Protein AF-0000000084546088 (afdb_homodimer)

Secondary structure (DSSP, 8-state):
-----HHHHHHHHT--EEEEEEEETTEEEEEEEEEEEETTEEEEE--TTSHHHHHHHH--EEEEEEEE--TT--EEEEEEEEEEEE-SHHHHHHHHHHHHHH-HHHHHS---TTTS-EEEEEEEEEEEES----/-----HHHHHHHHT--EEEEEEEETTEEEEEEEEEEEETTEEEEE--TTSHHHHHHHH--EEEEEEEE--TT--EEEEEEEEEEEE-SHHHHHHHHHHHHHH-HHHHHS---TTTS-EEEEEEEEEEEES----

Radius of gyration: 18.35 Å; Cα contacts (8 Å, |Δi|>4): 600; chains: 2; bounding box: 47×52×44 Å

Foldseek 3Di:
DDADDPLRQVLQQVDFKKKKWADDPNRIDIDIFGWDDDGQKIKTWDACPDPRNVRCVVPQKMKMKDWDDDDVAIKIKIFIFGKDKAQDDDVQVVRLVVCCVPDPVCVVPPDDGNRTIMIIGRGPDMDIDRSPPD/DDADDPLRQVLQQVDFKKKKWADDPNRIDIDIFGWDDDGRKIKTWDACPDPRNVR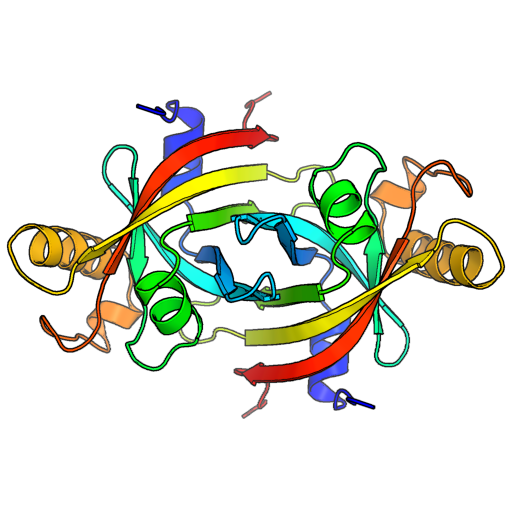CVVPQWMKMKDWDDDDVAIWIKIFIFGKDKAQDDDVQVVRLVVCCVPDPVCVVPPDDGNRTIMIIGDGPDMDIDRSPPD

Solvent-accessible surface area (backbone atoms only — not comparable to full-atom values): 14305 Å² total; per-residue (Å²): 130,58,73,71,51,72,62,54,48,55,54,57,69,73,48,58,60,33,37,43,12,25,13,52,93,37,40,20,40,38,45,79,36,50,47,48,76,56,90,57,25,47,37,30,60,53,48,76,85,36,67,63,46,55,26,43,73,79,30,38,35,29,8,34,30,39,69,48,90,38,99,96,54,52,27,38,41,34,36,31,25,44,48,44,83,35,41,52,62,72,65,32,52,53,51,49,51,55,43,44,74,72,32,67,66,39,68,75,57,68,82,53,73,71,67,42,36,34,38,41,30,44,46,75,45,75,50,71,45,64,66,72,80,126,131,58,73,71,52,71,63,54,47,53,54,57,69,73,46,58,60,34,34,45,12,26,13,54,94,38,41,21,41,39,46,79,36,51,46,48,75,58,89,58,27,46,38,30,60,52,49,76,88,35,67,63,47,57,25,42,75,80,30,37,36,29,8,35,30,39,68,48,88,37,98,96,53,51,27,38,42,35,36,34,26,44,48,44,81,37,41,52,60,72,64,32,53,52,52,48,52,55,44,44,73,72,32,67,66,39,67,75,56,68,82,51,74,71,68,43,35,36,37,40,30,43,43,74,44,74,52,71,46,66,68,74,78,127

Structure (mmCIF, N/CA/C/O backbone):
data_AF-0000000084546088-model_v1
#
loop_
_entity.id
_entity.type
_entity.pdbx_description
1 polymer "Pyridoxamine 5'-phosphate oxidase-like FMN-binding protein"
#
loop_
_atom_site.group_PDB
_atom_site.id
_atom_site.type_symbol
_atom_site.label_atom_id
_atom_site.label_alt_id
_atom_site.label_comp_id
_atom_site.label_asym_id
_atom_site.label_entity_id
_atom_site.label_seq_id
_atom_site.pdbx_PDB_ins_code
_atom_site.Cartn_x
_atom_site.Cartn_y
_atom_site.Cartn_z
_atom_site.occupancy
_atom_site.B_iso_or_equiv
_atom_site.auth_seq_id
_atom_site.auth_comp_id
_atom_site.auth_asym_id
_atom_site.auth_atom_id
_atom_site.pdbx_PDB_model_num
ATOM 1 N N . MET A 1 1 ? -18.016 -17.828 9.352 1 84.75 1 MET A N 1
ATOM 2 C CA . MET A 1 1 ? -17.453 -17.297 8.109 1 84.75 1 MET A CA 1
ATOM 3 C C . MET A 1 1 ? -17.969 -15.891 7.844 1 84.75 1 MET A C 1
ATOM 5 O O . MET A 1 1 ? -19.156 -15.609 7.996 1 84.75 1 MET A O 1
ATOM 9 N N . ILE A 1 2 ? -16.969 -14.93 7.496 1 91.12 2 ILE A N 1
ATOM 10 C CA . ILE A 1 2 ? -17.375 -13.555 7.219 1 91.12 2 ILE A CA 1
ATOM 11 C C . ILE A 1 2 ? -18.141 -13.492 5.902 1 91.12 2 ILE A C 1
ATOM 13 O O . ILE A 1 2 ? -17.719 -14.102 4.906 1 91.12 2 ILE A O 1
ATOM 17 N N . LYS A 1 3 ? -19.297 -12.859 6.055 1 94.62 3 LYS A N 1
ATOM 18 C CA . LYS A 1 3 ? -20.109 -12.688 4.848 1 94.62 3 LYS A CA 1
ATOM 19 C C . LYS A 1 3 ? -20.172 -11.227 4.434 1 94.62 3 LYS A C 1
ATOM 21 O O . LYS A 1 3 ? -20.266 -10.336 5.281 1 94.62 3 LYS A O 1
ATOM 26 N N . PHE A 1 4 ? -20.125 -11.039 3.096 1 97.19 4 PHE A N 1
ATOM 27 C CA . PHE A 1 4 ? -20.359 -9.711 2.547 1 97.19 4 PHE A CA 1
ATOM 28 C C . PHE A 1 4 ? -21.844 -9.5 2.281 1 97.19 4 PHE A C 1
ATOM 30 O O . PHE A 1 4 ? -22.531 -10.398 1.795 1 97.19 4 PHE A O 1
ATOM 37 N N . ASN A 1 5 ? -22.344 -8.25 2.684 1 95.25 5 ASN A N 1
ATOM 38 C CA . ASN A 1 5 ? -23.719 -7.957 2.338 1 95.25 5 ASN A CA 1
ATOM 39 C C . ASN A 1 5 ? -23.859 -7.562 0.869 1 95.25 5 ASN A C 1
ATOM 41 O O . ASN A 1 5 ? -22.859 -7.484 0.147 1 95.25 5 ASN A O 1
ATOM 45 N N . GLN A 1 6 ? -25.078 -7.406 0.448 1 95.69 6 GLN A N 1
ATOM 46 C CA . GLN A 1 6 ? -25.359 -7.176 -0.966 1 95.69 6 GLN A CA 1
ATOM 47 C C . GLN A 1 6 ? -24.656 -5.918 -1.468 1 95.69 6 GLN A C 1
ATOM 49 O O . GLN A 1 6 ? -24.109 -5.902 -2.576 1 95.69 6 GLN A O 1
ATOM 54 N N . ARG A 1 7 ? -24.656 -4.848 -0.724 1 96.88 7 ARG A N 1
ATOM 55 C CA . ARG A 1 7 ? -24.016 -3.598 -1.118 1 96.88 7 ARG A CA 1
ATOM 56 C C . ARG A 1 7 ? -22.516 -3.77 -1.242 1 96.88 7 ARG A C 1
ATOM 58 O O . ARG A 1 7 ? -21.891 -3.248 -2.176 1 96.88 7 ARG A O 1
ATOM 65 N N . GLU A 1 8 ? -21.906 -4.457 -0.268 1 97.8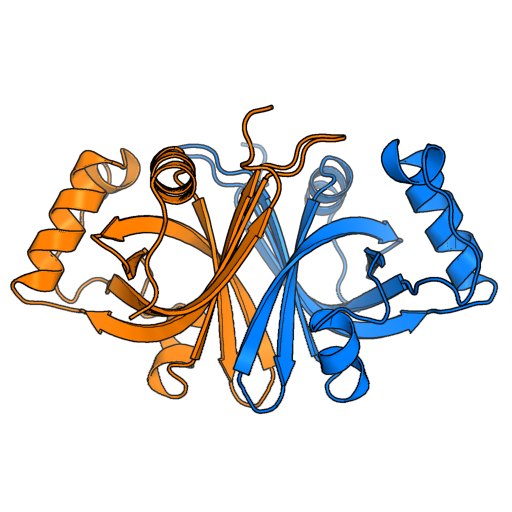1 8 GLU A N 1
ATOM 66 C CA . GLU A 1 8 ? -20.484 -4.754 -0.325 1 97.81 8 GLU A CA 1
ATOM 67 C C . GLU A 1 8 ? -20.141 -5.574 -1.565 1 97.81 8 GLU A C 1
ATOM 69 O O . GLU A 1 8 ? -19.156 -5.281 -2.258 1 97.81 8 GLU A O 1
ATOM 74 N N . LYS A 1 9 ? -20.953 -6.609 -1.847 1 97.75 9 LYS A N 1
ATOM 75 C CA . LYS A 1 9 ? -20.703 -7.465 -3.002 1 97.75 9 LYS A CA 1
ATOM 76 C C . LYS A 1 9 ? -20.781 -6.672 -4.305 1 97.75 9 LYS A C 1
ATOM 78 O O . LYS A 1 9 ? -19.938 -6.848 -5.191 1 97.75 9 LYS A O 1
ATOM 83 N N . GLU A 1 10 ? -21.781 -5.789 -4.418 1 97.62 10 GLU A N 1
ATOM 84 C CA . GLU A 1 10 ? -21.922 -4.957 -5.609 1 97.62 10 GLU A CA 1
ATOM 85 C C . GLU A 1 10 ? -20.719 -4.027 -5.781 1 97.62 10 GLU A C 1
ATOM 87 O O . GLU A 1 10 ? -20.203 -3.867 -6.891 1 97.62 10 GLU A O 1
ATOM 92 N N . PHE A 1 11 ? -20.312 -3.49 -4.664 1 98.06 11 PHE A N 1
ATOM 93 C CA . PHE A 1 11 ? -19.141 -2.604 -4.672 1 98.06 11 PHE A CA 1
ATOM 94 C C . PHE A 1 11 ? -17.891 -3.357 -5.09 1 98.06 11 PHE A C 1
ATOM 96 O O . PHE A 1 11 ? -17.188 -2.941 -6.016 1 98.06 11 PHE A O 1
ATOM 103 N N . LEU A 1 12 ? -17.625 -4.484 -4.492 1 98.5 12 LEU A N 1
ATOM 104 C CA . LEU A 1 12 ? -16.453 -5.297 -4.789 1 98.5 12 LEU A CA 1
ATOM 105 C C . LEU A 1 12 ? -16.453 -5.734 -6.25 1 98.5 12 LEU A C 1
ATOM 107 O O . LEU A 1 12 ? -15.414 -5.684 -6.918 1 98.5 12 LEU A O 1
ATOM 111 N N . ASN A 1 13 ? -17.625 -6.145 -6.742 1 97.88 13 ASN A N 1
ATOM 112 C CA . ASN A 1 13 ? -17.719 -6.656 -8.102 1 97.88 13 ASN A CA 1
ATOM 113 C C . ASN A 1 13 ? -17.547 -5.547 -9.133 1 97.88 13 ASN A C 1
ATOM 115 O O . ASN A 1 13 ? -17.266 -5.812 -10.305 1 97.88 13 ASN A O 1
ATOM 119 N N . SER A 1 14 ? -17.672 -4.25 -8.727 1 97.25 14 SER A N 1
ATOM 120 C CA . SER A 1 14 ? -17.609 -3.123 -9.656 1 97.25 14 SER A CA 1
ATOM 121 C C . SER A 1 14 ? -16.156 -2.682 -9.875 1 97.25 14 SER A C 1
ATOM 123 O O . SER A 1 14 ? -15.891 -1.844 -10.734 1 97.25 14 SER A O 1
ATOM 125 N N . LEU A 1 15 ? -15.227 -3.232 -9.148 1 96.62 15 LEU A N 1
ATOM 126 C CA . LEU A 1 15 ? -13.836 -2.801 -9.211 1 96.62 15 LEU A CA 1
ATOM 127 C C . LEU A 1 15 ? -12.93 -3.939 -9.68 1 96.62 15 LEU A C 1
ATOM 129 O O . LEU A 1 15 ? -13.281 -5.113 -9.523 1 96.62 15 LEU A O 1
ATOM 133 N N . GLU A 1 16 ? -11.797 -3.537 -10.203 1 96.94 16 GLU A N 1
ATOM 134 C CA . GLU A 1 16 ? -10.867 -4.52 -10.75 1 96.94 16 GLU A CA 1
ATOM 135 C C . GLU A 1 16 ? -9.609 -4.633 -9.898 1 96.94 16 GLU A C 1
ATOM 137 O O . GLU A 1 16 ? -8.859 -5.605 -10.008 1 96.94 16 GLU A O 1
ATOM 142 N N . GLU A 1 17 ? -9.352 -3.615 -9.117 1 97 17 GLU A N 1
ATOM 143 C CA . GLU A 1 17 ? -8.055 -3.512 -8.453 1 97 17 GLU A CA 1
ATOM 144 C C . GLU A 1 17 ? -8.211 -3.514 -6.938 1 97 17 GLU A C 1
ATOM 146 O O . GLU A 1 17 ? -9.141 -2.91 -6.402 1 97 17 GLU A O 1
ATOM 151 N N . ALA A 1 18 ? -7.43 -4.199 -6.258 1 98.56 18 ALA A N 1
ATOM 152 C CA . ALA A 1 18 ? -7.246 -4.203 -4.809 1 98.56 18 ALA A CA 1
ATOM 153 C C . ALA A 1 18 ? -5.793 -3.918 -4.441 1 98.56 18 ALA A C 1
ATOM 155 O O . ALA A 1 18 ? -4.926 -3.852 -5.316 1 98.56 18 ALA A O 1
ATOM 156 N N . ARG A 1 19 ? -5.461 -3.656 -3.273 1 98.88 19 ARG A N 1
ATOM 157 C CA . ARG A 1 19 ? -4.109 -3.654 -2.729 1 98.88 19 ARG A CA 1
ATOM 158 C C . ARG A 1 19 ? -3.971 -4.676 -1.604 1 98.88 19 ARG A C 1
ATOM 160 O O . ARG A 1 19 ? -4.758 -4.676 -0.657 1 98.88 19 ARG A O 1
ATOM 167 N N . ILE A 1 20 ? -3.033 -5.543 -1.71 1 99 20 ILE A N 1
ATOM 168 C CA . ILE A 1 20 ? -2.816 -6.605 -0.732 1 99 20 ILE A CA 1
ATOM 169 C C . ILE A 1 20 ? -1.562 -6.305 0.085 1 99 20 ILE A C 1
ATOM 171 O O . ILE A 1 20 ? -0.525 -5.938 -0.47 1 99 20 ILE A O 1
ATOM 175 N N . ALA A 1 21 ? -1.679 -6.398 1.338 1 99 21 ALA A N 1
ATOM 176 C CA . ALA A 1 21 ? -0.555 -6.305 2.266 1 99 21 ALA A CA 1
ATOM 177 C C . ALA A 1 21 ? -0.189 -7.676 2.824 1 99 21 ALA A C 1
ATOM 179 O O . ALA A 1 21 ? -1.066 -8.445 3.227 1 99 21 ALA A O 1
ATOM 180 N N . THR A 1 22 ? 1.055 -8.023 2.832 1 98.94 22 THR A N 1
ATOM 181 C CA . THR A 1 22 ? 1.646 -9.211 3.439 1 98.94 22 THR A CA 1
ATOM 182 C C . THR A 1 22 ? 2.812 -8.836 4.344 1 98.94 22 THR A C 1
ATOM 184 O O . THR A 1 22 ? 3.189 -7.664 4.422 1 98.94 22 THR A O 1
ATOM 187 N N . SER A 1 23 ? 3.297 -9.758 5.133 1 98.88 23 SER A N 1
ATOM 188 C CA . SER A 1 23 ? 4.371 -9.445 6.07 1 98.88 23 SER A CA 1
ATOM 189 C C . SER A 1 23 ? 5.32 -10.625 6.242 1 98.88 23 SER A C 1
ATOM 191 O O . SER A 1 23 ? 4.895 -11.781 6.207 1 98.88 23 SER A O 1
ATOM 193 N N . HIS A 1 24 ? 6.539 -10.375 6.352 1 98.56 24 HIS A N 1
ATOM 194 C CA . HIS A 1 24 ? 7.594 -11.305 6.746 1 98.56 24 HIS A CA 1
ATOM 195 C C . HIS A 1 24 ? 8.531 -10.672 7.77 1 98.56 24 HIS A C 1
ATOM 197 O O . HIS A 1 24 ? 9.125 -9.625 7.516 1 98.56 24 HIS A O 1
ATOM 203 N N . ASN A 1 25 ? 8.672 -11.258 8.992 1 98.12 25 ASN A N 1
ATOM 204 C CA . ASN A 1 25 ? 9.477 -10.711 10.078 1 98.12 25 ASN A CA 1
ATOM 205 C C . ASN A 1 25 ? 9.031 -9.297 10.453 1 98.12 25 ASN A C 1
ATOM 207 O O . ASN A 1 25 ? 9.867 -8.406 10.641 1 98.12 25 ASN A O 1
ATOM 211 N N . ASP A 1 26 ? 7.789 -9.078 10.406 1 98.44 26 ASP A N 1
ATOM 212 C CA . ASP A 1 26 ? 7.129 -7.832 10.797 1 98.44 26 ASP A CA 1
ATOM 213 C C . ASP A 1 26 ? 7.543 -6.684 9.875 1 98.44 26 ASP A C 1
ATOM 215 O O . ASP A 1 26 ? 7.516 -5.52 10.281 1 98.44 26 ASP A O 1
ATOM 219 N N . ILE A 1 27 ? 8.031 -7.023 8.656 1 98.75 27 ILE A N 1
ATOM 220 C CA . ILE A 1 27 ? 8.227 -6.055 7.59 1 98.75 27 ILE A CA 1
ATOM 221 C C . ILE A 1 27 ? 7.086 -6.156 6.582 1 98.75 27 ILE A C 1
ATOM 223 O O . ILE A 1 27 ? 6.992 -7.141 5.844 1 98.75 27 ILE A O 1
ATOM 227 N N . PRO A 1 28 ? 6.215 -5.172 6.535 1 98.88 28 PRO A N 1
ATOM 228 C CA . PRO A 1 28 ? 5.055 -5.238 5.645 1 98.88 28 PRO A CA 1
ATOM 229 C C . PRO A 1 28 ? 5.402 -4.906 4.195 1 98.88 28 PRO A C 1
ATOM 231 O O . PRO A 1 28 ? 6.367 -4.184 3.938 1 98.88 28 PRO A O 1
ATOM 234 N N . HIS A 1 29 ? 4.734 -5.473 3.297 1 98.94 29 HIS A N 1
ATOM 235 C CA . HIS A 1 29 ? 4.777 -5.23 1.859 1 98.94 29 HIS A CA 1
ATOM 236 C C . HIS A 1 29 ? 3.371 -5.051 1.291 1 98.94 29 HIS A C 1
ATOM 238 O O . HIS A 1 29 ? 2.453 -5.793 1.649 1 98.94 29 HIS A O 1
ATOM 244 N N . VAL A 1 30 ? 3.158 -4.031 0.476 1 98.94 30 VAL A N 1
ATOM 245 C CA . VAL A 1 30 ? 1.855 -3.809 -0.144 1 98.94 30 VAL A CA 1
ATOM 246 C C . VAL A 1 30 ? 2.025 -3.619 -1.65 1 98.94 30 VAL A C 1
ATOM 248 O O . VAL A 1 30 ? 2.982 -2.982 -2.098 1 98.94 30 VAL A O 1
ATOM 251 N N . LYS A 1 31 ? 1.158 -4.07 -2.426 1 98.56 31 LYS A N 1
ATOM 252 C CA . LYS A 1 31 ? 1.189 -3.869 -3.873 1 98.56 31 LYS A CA 1
ATOM 253 C C . LYS A 1 31 ? -0.212 -3.947 -4.469 1 98.56 31 LYS A C 1
ATOM 255 O O . LYS A 1 31 ? -1.092 -4.613 -3.918 1 98.56 31 LYS A O 1
ATOM 260 N N . PRO A 1 32 ? -0.465 -3.264 -5.605 1 98.31 32 PRO A N 1
ATOM 261 C CA . PRO A 1 32 ? -1.73 -3.414 -6.324 1 98.31 32 PRO A CA 1
ATOM 262 C C . PRO A 1 32 ? -1.847 -4.762 -7.035 1 98.31 32 PRO A C 1
ATOM 264 O O . PRO A 1 32 ? -0.848 -5.293 -7.531 1 98.31 32 PRO A O 1
ATOM 267 N N . VAL A 1 33 ? -3.09 -5.262 -7.066 1 98 33 VAL A N 1
ATOM 268 C CA . VAL A 1 33 ? -3.348 -6.562 -7.672 1 98 33 VAL A CA 1
ATOM 269 C C . VAL A 1 33 ? -4.738 -6.57 -8.305 1 98 33 VAL A C 1
ATOM 271 O O . VAL A 1 33 ? -5.629 -5.836 -7.867 1 98 33 VAL A O 1
ATOM 274 N N . SER A 1 34 ? -4.883 -7.441 -9.328 1 97.69 34 SER A N 1
ATOM 275 C CA . SER A 1 34 ? -6.219 -7.777 -9.805 1 97.69 34 SER A CA 1
ATOM 276 C C . SER A 1 34 ? -6.906 -8.773 -8.875 1 97.69 34 SER A C 1
ATOM 278 O O . SER A 1 34 ? -6.262 -9.672 -8.336 1 97.69 34 SER A O 1
ATOM 280 N N . PHE A 1 35 ? -8.234 -8.555 -8.742 1 98.75 35 PHE A N 1
ATOM 281 C CA . PHE A 1 35 ? -8.938 -9.477 -7.863 1 98.75 35 PHE A CA 1
ATOM 282 C C . PHE A 1 35 ? -10.336 -9.781 -8.406 1 98.75 35 PHE A C 1
ATOM 284 O O . PHE A 1 35 ? -10.859 -9.039 -9.234 1 98.75 35 PHE A O 1
ATOM 291 N N . VAL A 1 36 ? -10.922 -10.906 -7.953 1 98.88 36 VAL A N 1
ATOM 292 C CA . VAL A 1 36 ? -12.344 -11.219 -8.102 1 98.88 36 VAL A CA 1
ATOM 293 C C . VAL A 1 36 ? -12.914 -11.68 -6.766 1 98.88 36 VAL A C 1
ATOM 295 O O . VAL A 1 36 ? -12.172 -12.133 -5.891 1 98.88 36 VAL A O 1
ATOM 298 N N . LEU A 1 37 ? -14.156 -11.414 -6.57 1 98.75 37 LEU A N 1
ATOM 299 C CA . LEU A 1 37 ? -14.906 -11.984 -5.453 1 98.75 37 LEU A CA 1
ATOM 300 C C . LEU A 1 37 ? -15.5 -13.336 -5.836 1 98.75 37 LEU A C 1
ATOM 302 O O . LEU A 1 37 ? -16.234 -13.438 -6.816 1 98.75 37 LEU A O 1
ATOM 306 N N . SER A 1 38 ? -15.078 -14.406 -5.18 1 98.19 38 SER A N 1
ATOM 307 C CA . SER A 1 38 ? -15.688 -15.727 -5.312 1 98.19 38 SER A CA 1
ATOM 308 C C . SER A 1 38 ? -16.359 -16.156 -4.012 1 98.19 38 SER A C 1
ATOM 310 O O . SER A 1 38 ? -15.688 -16.562 -3.061 1 98.19 38 SER A O 1
ATOM 312 N N . GLU A 1 39 ? -17.734 -16.016 -4.02 1 94.12 39 GLU A N 1
ATOM 313 C CA . GLU A 1 39 ? -18.484 -16.25 -2.787 1 94.12 39 GLU A CA 1
ATOM 314 C C . GLU A 1 39 ? -18.078 -15.266 -1.695 1 94.12 39 GLU A C 1
ATOM 316 O O . GLU A 1 39 ? -18.25 -14.055 -1.845 1 94.12 39 GLU A O 1
ATOM 321 N N . ASN A 1 40 ? -17.438 -15.703 -0.664 1 96.06 40 ASN A N 1
ATOM 322 C CA . ASN A 1 40 ? -17.031 -14.797 0.413 1 96.06 40 ASN A CA 1
ATOM 323 C C . ASN A 1 40 ? -15.516 -14.742 0.561 1 96.06 40 ASN A C 1
ATOM 325 O O . ASN A 1 40 ? -15 -14.477 1.651 1 96.06 40 ASN A O 1
ATOM 329 N N . GLU A 1 41 ? -14.883 -15.07 -0.593 1 98.56 41 GLU A N 1
ATOM 330 C CA . GLU A 1 41 ? -13.422 -15.047 -0.618 1 98.56 41 GLU A CA 1
ATOM 331 C C . GLU A 1 41 ? -12.898 -14.062 -1.657 1 98.56 41 GLU A C 1
ATOM 333 O O . GLU A 1 41 ? -13.539 -13.852 -2.691 1 98.56 41 GLU A O 1
ATOM 338 N N . ILE A 1 42 ? -11.797 -13.492 -1.339 1 98.88 42 ILE A N 1
ATOM 339 C CA . ILE A 1 42 ? -11.102 -12.633 -2.289 1 98.88 42 ILE A CA 1
ATOM 340 C C . ILE A 1 42 ? -10.031 -13.43 -3.027 1 98.88 42 ILE A C 1
ATOM 342 O O . ILE A 1 42 ? -9.133 -14 -2.402 1 98.88 42 ILE A O 1
ATOM 346 N N . ILE A 1 43 ? -10.148 -13.508 -4.363 1 98.94 43 ILE A N 1
ATOM 347 C CA . ILE A 1 43 ? -9.188 -14.234 -5.188 1 98.94 43 ILE A CA 1
ATOM 348 C C . ILE A 1 43 ? -8.273 -13.242 -5.906 1 98.94 43 ILE A C 1
ATOM 350 O O . ILE A 1 43 ? -8.75 -12.336 -6.594 1 98.94 43 ILE A O 1
ATOM 354 N N . ILE A 1 44 ? -6.969 -13.453 -5.762 1 98.94 44 ILE A N 1
ATOM 355 C CA . ILE A 1 44 ? -5.977 -12.539 -6.32 1 98.94 44 ILE A CA 1
ATOM 356 C C . ILE A 1 44 ? -4.992 -13.312 -7.191 1 98.94 44 ILE A C 1
ATOM 358 O O . ILE A 1 44 ? -4.57 -14.422 -6.836 1 98.94 44 ILE A O 1
ATOM 362 N N . ALA A 1 45 ? -4.621 -12.734 -8.297 1 98.31 45 ALA A N 1
ATOM 363 C CA . ALA A 1 45 ? -3.561 -13.297 -9.133 1 98.31 45 ALA A CA 1
ATOM 364 C C . ALA A 1 45 ? -2.201 -12.711 -8.758 1 98.31 45 ALA A C 1
ATOM 366 O O . ALA A 1 45 ? -2.086 -11.516 -8.484 1 98.31 45 ALA A O 1
ATOM 367 N N . THR A 1 46 ? -1.158 -13.523 -8.742 1 98.31 46 THR A N 1
ATOM 368 C CA . THR A 1 46 ? 0.207 -13.086 -8.484 1 98.31 46 THR A CA 1
ATOM 369 C C . THR A 1 46 ? 1.212 -13.969 -9.211 1 98.31 46 THR A C 1
ATOM 371 O O . THR A 1 46 ? 0.829 -14.93 -9.883 1 98.31 46 THR A O 1
ATOM 374 N N . ASP A 1 47 ? 2.502 -13.578 -9.172 1 98.12 47 ASP A N 1
ATOM 375 C CA . ASP A 1 47 ? 3.586 -14.375 -9.742 1 98.12 47 ASP A CA 1
ATOM 376 C C . ASP A 1 47 ? 4.438 -15.008 -8.641 1 98.12 47 ASP A C 1
ATOM 378 O O . ASP A 1 47 ? 4.465 -14.516 -7.512 1 98.12 47 ASP A O 1
ATOM 382 N N . TYR A 1 48 ? 5.156 -16.047 -9.039 1 98.31 48 TYR A N 1
ATOM 383 C CA . TYR A 1 48 ? 5.969 -16.781 -8.078 1 98.31 48 TYR A CA 1
ATOM 384 C C . TYR A 1 48 ? 7.152 -15.945 -7.609 1 98.31 48 TYR A C 1
ATOM 386 O O . TYR A 1 48 ? 7.73 -16.219 -6.555 1 98.31 48 TYR A O 1
ATOM 394 N N . ASP A 1 49 ? 7.566 -14.977 -8.336 1 97.94 49 ASP A N 1
ATOM 395 C CA . ASP A 1 49 ? 8.789 -14.242 -8.023 1 97.94 49 ASP A CA 1
ATOM 396 C C . ASP A 1 49 ? 8.469 -12.953 -7.277 1 97.94 49 ASP A C 1
ATOM 398 O O . ASP A 1 49 ? 9.344 -12.094 -7.113 1 97.94 49 ASP A O 1
ATOM 402 N N . THR A 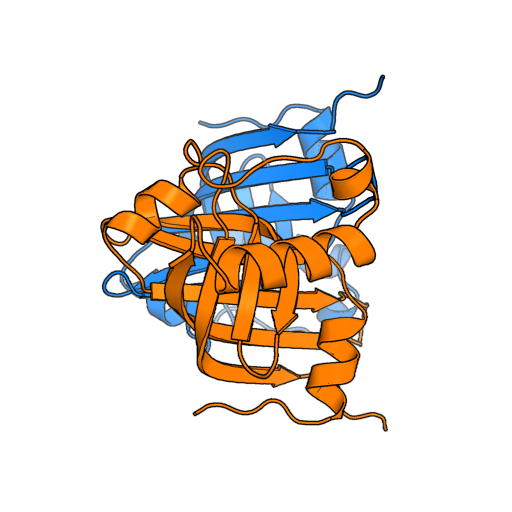1 50 ? 7.262 -12.797 -6.871 1 98.31 50 THR A N 1
ATOM 403 C CA . THR A 1 50 ? 6.891 -11.586 -6.145 1 98.31 50 THR A CA 1
ATOM 404 C C . THR A 1 50 ? 7.191 -11.734 -4.656 1 98.31 50 THR A C 1
ATOM 406 O O . THR A 1 50 ? 7.137 -12.844 -4.113 1 98.31 50 THR A O 1
ATOM 409 N N . ARG A 1 51 ? 7.5 -10.688 -3.996 1 98.25 51 ARG A N 1
ATOM 410 C CA . ARG A 1 51 ? 7.641 -10.641 -2.545 1 98.25 51 ARG A CA 1
ATOM 411 C C . ARG A 1 51 ? 6.359 -11.102 -1.858 1 98.25 51 ARG A C 1
ATOM 413 O O . ARG A 1 51 ? 6.41 -11.797 -0.839 1 98.25 51 ARG A O 1
ATOM 420 N N . THR A 1 52 ? 5.168 -10.719 -2.412 1 98.88 52 THR A N 1
ATOM 421 C CA . THR A 1 52 ? 3.865 -11.133 -1.902 1 98.88 52 THR A CA 1
ATOM 422 C C . THR A 1 52 ? 3.781 -12.656 -1.803 1 98.88 52 THR A C 1
ATOM 424 O O . THR A 1 52 ? 3.461 -13.195 -0.742 1 98.88 52 THR A O 1
ATOM 427 N N . TYR A 1 53 ? 4.129 -13.305 -2.871 1 98.88 53 TYR A N 1
ATOM 428 C CA . TYR A 1 53 ? 4.078 -14.766 -2.893 1 98.88 53 TYR A CA 1
ATOM 429 C C . TYR A 1 53 ? 5.051 -15.359 -1.881 1 98.88 53 TYR A C 1
ATOM 431 O O . TYR A 1 53 ? 4.688 -16.25 -1.106 1 98.88 53 TYR A O 1
ATOM 439 N N . MET A 1 54 ? 6.25 -14.859 -1.866 1 98.69 54 MET A N 1
ATOM 440 C CA . MET A 1 54 ? 7.281 -15.375 -0.971 1 98.69 54 MET A CA 1
ATOM 441 C C . MET A 1 54 ? 6.879 -15.188 0.488 1 98.69 54 MET A C 1
ATOM 443 O O . MET A 1 54 ? 7.086 -16.078 1.311 1 98.69 54 MET A O 1
ATOM 447 N N . ASN A 1 55 ? 6.324 -14 0.825 1 98.88 55 ASN A N 1
ATOM 448 C CA . ASN A 1 55 ? 5.852 -13.758 2.184 1 98.88 55 ASN A CA 1
ATOM 449 C C . ASN A 1 55 ? 4.781 -14.766 2.588 1 98.88 55 ASN A C 1
ATOM 451 O O . ASN A 1 55 ? 4.812 -15.305 3.699 1 98.88 55 ASN A O 1
ATOM 455 N N . LEU A 1 56 ? 3.848 -15.086 1.655 1 98.88 56 LEU A N 1
ATOM 456 C CA . LEU A 1 56 ? 2.67 -15.891 1.971 1 98.88 56 LEU A CA 1
ATOM 457 C C . LEU A 1 56 ? 3.029 -17.359 2.096 1 98.88 56 LEU A C 1
ATOM 459 O O . LEU A 1 56 ? 2.275 -18.141 2.68 1 98.88 56 LEU A O 1
ATOM 463 N N . LYS A 1 57 ? 4.234 -17.734 1.615 1 98.19 57 LYS A N 1
ATOM 464 C CA . LYS A 1 57 ? 4.707 -19.109 1.768 1 98.19 57 LYS A CA 1
ATOM 465 C C . LYS A 1 57 ? 4.996 -19.422 3.23 1 98.19 57 LYS A C 1
ATOM 467 O O . LYS A 1 57 ? 4.867 -20.578 3.654 1 98.19 57 LYS A O 1
ATOM 472 N N . THR A 1 58 ? 5.273 -18.422 3.988 1 97.94 58 THR A N 1
ATOM 473 C CA . THR A 1 58 ? 5.684 -18.688 5.367 1 97.94 58 THR A CA 1
ATOM 474 C C . THR A 1 58 ? 4.715 -18.031 6.348 1 97.94 58 THR A C 1
ATOM 476 O O . THR A 1 58 ? 4.629 -18.438 7.508 1 97.94 58 THR A O 1
ATOM 479 N N . ASN A 1 59 ? 4.047 -17 5.98 1 98.81 59 ASN A N 1
ATOM 480 C CA . ASN A 1 59 ? 3.066 -16.281 6.777 1 98.81 59 ASN A CA 1
ATOM 481 C C . ASN A 1 59 ? 1.757 -16.078 6.02 1 98.81 59 ASN A C 1
ATOM 483 O O . ASN A 1 59 ? 1.642 -15.172 5.195 1 98.81 59 ASN A O 1
ATOM 487 N N . PRO A 1 60 ? 0.739 -16.891 6.258 1 98.88 60 PRO A N 1
ATOM 488 C CA . PRO A 1 60 ? -0.484 -16.875 5.453 1 98.88 60 PRO A CA 1
ATOM 489 C C . PRO A 1 60 ? -1.375 -15.672 5.766 1 98.88 60 PRO A C 1
ATOM 491 O O . PRO A 1 60 ? -2.412 -15.484 5.125 1 98.88 60 PRO A O 1
ATOM 494 N N . ASN A 1 61 ? -1.028 -14.805 6.758 1 98.94 61 ASN A N 1
ATOM 495 C CA . ASN A 1 61 ? -1.815 -13.625 7.078 1 98.94 61 ASN A CA 1
ATOM 496 C C . ASN A 1 61 ? -1.706 -12.562 5.984 1 98.94 61 ASN A C 1
ATOM 498 O O . ASN A 1 61 ? -0.609 -12.273 5.504 1 98.94 61 ASN A O 1
ATOM 502 N N . ALA A 1 62 ? -2.834 -12.039 5.582 1 98.94 62 ALA A N 1
ATOM 503 C CA . ALA A 1 62 ? -2.871 -10.953 4.598 1 98.94 62 ALA A CA 1
ATOM 504 C C . ALA A 1 62 ? -3.957 -9.938 4.945 1 98.94 62 ALA A C 1
ATOM 506 O O . ALA A 1 62 ? -4.883 -10.242 5.699 1 98.94 62 ALA A O 1
ATOM 507 N N . SER A 1 63 ? -3.85 -8.789 4.535 1 98.94 63 SER A N 1
ATOM 508 C CA . SER A 1 63 ? -4.859 -7.734 4.523 1 98.94 63 SER A CA 1
ATOM 509 C C . SER A 1 63 ? -5.078 -7.188 3.115 1 98.94 63 SER A C 1
ATOM 511 O O . SER A 1 63 ? -4.125 -7.059 2.342 1 98.94 63 SER A O 1
ATOM 513 N N . VAL A 1 64 ? -6.293 -6.902 2.752 1 98.94 64 VAL A N 1
ATOM 514 C CA . VAL A 1 64 ? -6.652 -6.414 1.424 1 98.94 64 VAL A CA 1
ATOM 515 C C . VAL A 1 64 ? -7.598 -5.219 1.551 1 98.94 64 VAL A C 1
ATOM 517 O O . VAL A 1 64 ? -8.523 -5.238 2.365 1 98.94 64 VAL A O 1
ATOM 520 N N . VAL A 1 65 ? -7.375 -4.164 0.766 1 98.94 65 VAL A N 1
ATOM 521 C CA . VAL A 1 65 ? -8.32 -3.051 0.699 1 98.94 65 VAL A CA 1
ATOM 522 C C . VAL A 1 65 ? -8.758 -2.83 -0.748 1 98.94 65 VAL A C 1
ATOM 524 O O . VAL A 1 65 ? -7.934 -2.898 -1.667 1 98.94 65 VAL A O 1
ATOM 527 N N . ILE A 1 66 ? -9.984 -2.75 -0.977 1 98.75 66 ILE A N 1
ATOM 528 C CA . ILE A 1 66 ? -10.641 -2.359 -2.219 1 98.75 66 ILE A CA 1
ATOM 529 C C . ILE A 1 66 ? -11.414 -1.06 -2.008 1 98.75 66 ILE A C 1
ATOM 531 O O . ILE A 1 66 ? -12.32 -0.998 -1.172 1 98.75 66 ILE A O 1
ATOM 535 N N . ASP A 1 67 ? -10.984 0.009 -2.771 1 98.06 67 ASP A N 1
ATOM 536 C CA . ASP A 1 67 ? -11.547 1.309 -2.418 1 98.06 67 ASP A CA 1
ATOM 537 C C . ASP A 1 67 ? -11.578 2.24 -3.629 1 98.06 67 ASP A C 1
ATOM 539 O O . ASP A 1 67 ? -10.969 1.945 -4.66 1 98.06 67 ASP A O 1
ATOM 543 N N . ILE A 1 68 ? -12.398 3.211 -3.562 1 95 68 ILE A N 1
ATOM 544 C CA . ILE A 1 68 ? -12.453 4.336 -4.492 1 95 68 ILE A CA 1
ATOM 545 C C . ILE A 1 68 ? -12.391 5.648 -3.717 1 95 68 ILE A C 1
ATOM 547 O O . ILE A 1 68 ? -13.148 5.855 -2.77 1 95 68 ILE A O 1
ATOM 551 N N . TYR A 1 69 ? -11.312 6.461 -4.16 1 90.38 69 TYR A N 1
ATOM 552 C CA . TYR A 1 69 ? -11.211 7.785 -3.559 1 90.38 69 TYR A CA 1
ATOM 553 C C . TYR A 1 69 ? -12.102 8.781 -4.281 1 90.38 69 TYR A C 1
ATOM 555 O O . TYR A 1 69 ? -12.07 8.883 -5.512 1 90.38 69 TYR A O 1
ATOM 563 N N . LYS A 1 70 ? -12.938 9.375 -3.547 1 84.19 70 LYS A N 1
ATOM 564 C CA . LYS A 1 70 ? -13.68 10.57 -3.961 1 84.19 70 LYS A CA 1
ATOM 565 C C . LYS A 1 70 ? -13.664 11.633 -2.865 1 84.19 70 LYS A C 1
ATOM 567 O O . LYS A 1 70 ? -13.914 11.328 -1.696 1 84.19 70 LYS A O 1
ATOM 572 N N . SER A 1 71 ? -13.281 12.859 -3.371 1 77.69 71 SER A N 1
ATOM 573 C CA . SER A 1 71 ? -13.312 13.953 -2.4 1 77.69 71 SER A CA 1
ATOM 574 C C . SER A 1 71 ? -14.68 14.047 -1.724 1 77.69 71 SER A C 1
ATOM 576 O O . SER A 1 71 ? -15.695 14.266 -2.389 1 77.69 71 SER A O 1
ATOM 578 N N . GLY A 1 72 ? -14.859 13.695 -0.4 1 71.62 72 GLY A N 1
ATOM 579 C CA . GLY A 1 72 ? -16.109 13.742 0.343 1 71.62 72 GLY A CA 1
ATOM 580 C C . GLY A 1 72 ? -16.906 12.453 0.253 1 71.62 72 GLY A C 1
ATOM 581 O O . GLY A 1 72 ? -18.031 12.383 0.738 1 71.62 72 GLY A O 1
ATOM 582 N N . GLY A 1 73 ? -16.312 11.539 -0.37 1 85 73 GLY A N 1
ATOM 583 C CA . GLY A 1 73 ? -17.078 10.32 -0.529 1 85 73 GLY A CA 1
ATOM 584 C C . GLY A 1 73 ? -16.219 9.094 -0.773 1 85 73 GLY A C 1
ATOM 585 O O . GLY A 1 73 ? -16.438 8.367 -1.746 1 85 73 GLY A O 1
ATOM 586 N N . HIS A 1 74 ? -15.344 8.812 0.205 1 92.12 74 HIS A N 1
ATOM 587 C CA . HIS A 1 74 ? -14.492 7.633 0.117 1 92.12 74 HIS A CA 1
ATOM 588 C C . HIS A 1 74 ? -15.281 6.363 0.432 1 92.12 74 HIS A C 1
ATOM 590 O O . HIS A 1 74 ? -16.078 6.34 1.375 1 92.12 74 HIS A O 1
ATOM 596 N N . LYS A 1 75 ? -15.266 5.363 -0.484 1 97.19 75 LYS A N 1
ATOM 597 C CA . LYS A 1 75 ? -15.852 4.039 -0.281 1 97.19 75 LYS A CA 1
ATOM 598 C C . LYS A 1 75 ? -14.766 2.971 -0.182 1 97.19 75 LYS A C 1
ATOM 600 O O . LYS A 1 75 ? -13.789 3 -0.934 1 97.19 75 LYS A O 1
ATOM 605 N N . ALA A 1 76 ? -14.961 2.082 0.789 1 98.25 76 ALA A N 1
ATOM 606 C CA . ALA A 1 76 ? -13.922 1.063 0.944 1 98.25 76 ALA A CA 1
ATOM 607 C C . ALA A 1 76 ? -14.477 -0.186 1.622 1 98.25 76 ALA A C 1
ATOM 609 O O . ALA A 1 76 ? -15.453 -0.111 2.373 1 98.25 76 ALA A O 1
ATOM 610 N N . VAL A 1 77 ? -13.922 -1.294 1.3 1 98.69 77 VAL A N 1
ATOM 611 C CA . VAL A 1 77 ? -13.977 -2.535 2.066 1 98.69 77 VAL A CA 1
ATOM 612 C C . VAL A 1 77 ? -12.562 -2.973 2.441 1 98.69 77 VAL A C 1
ATOM 614 O O . VAL A 1 77 ? -11.703 -3.131 1.571 1 98.69 77 VAL A O 1
ATOM 617 N N . LEU A 1 78 ? -12.297 -3.066 3.705 1 98.69 78 LEU A N 1
ATOM 618 C CA . LEU A 1 78 ? -11.039 -3.557 4.254 1 98.69 78 LEU A CA 1
ATOM 619 C C . LEU A 1 78 ? -11.211 -4.957 4.836 1 98.69 78 LEU A C 1
ATOM 621 O O . LEU A 1 78 ? -12.148 -5.207 5.598 1 98.69 78 LEU A O 1
ATOM 625 N N . ILE A 1 79 ? -10.281 -5.797 4.504 1 98.81 79 ILE A N 1
ATOM 626 C CA . ILE A 1 79 ? -10.383 -7.203 4.879 1 98.81 79 ILE A CA 1
ATOM 627 C C . ILE A 1 79 ? -9.062 -7.668 5.492 1 98.81 79 ILE A C 1
ATOM 629 O O . ILE A 1 79 ? -7.984 -7.312 5.008 1 98.81 79 ILE A O 1
ATOM 633 N N . GLN A 1 80 ? -9.117 -8.414 6.512 1 98.75 80 GLN A N 1
ATOM 634 C CA . GLN A 1 80 ? -8.023 -9.242 6.992 1 98.75 80 GLN A CA 1
ATOM 635 C C . GLN A 1 80 ? -8.391 -10.719 6.969 1 98.75 80 GLN A C 1
ATOM 637 O O . GLN A 1 80 ? -9.523 -11.086 7.297 1 98.75 80 GLN A O 1
ATOM 642 N N . GLY A 1 81 ? -7.406 -11.516 6.602 1 98.69 81 GLY A N 1
ATOM 643 C CA . GLY A 1 81 ? -7.73 -12.93 6.527 1 98.69 81 GLY A CA 1
ATOM 644 C C . GLY A 1 81 ? -6.512 -13.812 6.324 1 98.69 81 GLY A C 1
ATOM 645 O O . GLY A 1 81 ? -5.379 -13.352 6.473 1 98.69 81 GLY A O 1
ATOM 646 N N . ILE A 1 82 ? -6.812 -15.133 6.086 1 98.88 82 ILE A N 1
ATOM 647 C CA . ILE A 1 82 ? -5.797 -16.156 5.855 1 98.88 82 ILE A CA 1
ATOM 648 C C . ILE A 1 82 ? -5.793 -16.562 4.383 1 98.88 82 ILE A C 1
ATOM 650 O O . ILE A 1 82 ? -6.855 -16.734 3.777 1 98.88 82 ILE A O 1
ATOM 654 N N . THR A 1 83 ? -4.555 -16.766 3.877 1 98.94 83 THR A N 1
ATOM 655 C CA . THR A 1 83 ? -4.398 -17 2.445 1 98.94 83 THR A CA 1
ATOM 656 C C . THR A 1 83 ? -4.074 -18.469 2.172 1 98.94 83 THR A C 1
ATOM 658 O O . THR A 1 83 ? -3.201 -19.047 2.822 1 98.94 83 THR A O 1
ATOM 661 N N . GLU A 1 84 ? -4.836 -19.016 1.295 1 98.88 84 GLU A N 1
ATOM 662 C CA . GLU A 1 84 ? -4.477 -20.281 0.661 1 98.88 84 GLU A CA 1
ATOM 663 C C . GLU A 1 84 ? -3.92 -20.062 -0.743 1 98.88 84 GLU A C 1
ATOM 665 O O . GLU A 1 84 ? -4.457 -19.25 -1.506 1 98.88 84 GLU A O 1
ATOM 670 N N . ILE A 1 85 ? -2.799 -20.781 -1.027 1 98.94 85 ILE A N 1
ATOM 671 C CA . ILE A 1 85 ? -2.193 -20.688 -2.352 1 98.94 85 ILE A CA 1
ATOM 672 C C . ILE A 1 85 ? -2.734 -21.797 -3.246 1 98.94 85 ILE A C 1
ATOM 674 O O . ILE A 1 85 ? -2.656 -22.984 -2.898 1 98.94 85 ILE A O 1
ATOM 678 N N . ILE A 1 86 ? -3.361 -21.391 -4.383 1 98.94 86 ILE A N 1
ATOM 679 C CA . ILE A 1 86 ? -3.979 -22.312 -5.332 1 98.94 86 ILE A CA 1
ATOM 680 C C . ILE A 1 86 ? -3.176 -22.328 -6.629 1 98.94 86 ILE A C 1
ATOM 682 O O . ILE A 1 86 ? -3.17 -21.344 -7.379 1 98.94 86 ILE A O 1
ATOM 686 N N . GLU A 1 87 ? -2.523 -23.438 -6.961 1 98.75 87 GLU A N 1
ATOM 687 C CA . GLU A 1 87 ? -1.598 -23.469 -8.086 1 98.75 87 GLU A CA 1
ATOM 688 C C . GLU A 1 87 ? -2.129 -24.359 -9.219 1 98.75 87 GLU A C 1
ATOM 690 O O . GLU A 1 87 ? -1.647 -24.281 -10.352 1 98.75 87 GLU A O 1
ATOM 695 N N . ASN A 1 88 ? -3.104 -25.172 -8.859 1 98.69 88 ASN A N 1
ATOM 696 C CA . ASN A 1 88 ? -3.631 -26.141 -9.812 1 98.69 88 ASN A CA 1
ATOM 697 C C . ASN A 1 88 ? -4.934 -26.766 -9.32 1 98.69 88 ASN A C 1
ATOM 699 O O . ASN A 1 88 ? -5.387 -26.484 -8.211 1 98.69 88 ASN A O 1
ATOM 703 N N . GLY A 1 89 ? -5.543 -27.484 -10.211 1 98.69 89 GLY A N 1
ATOM 704 C CA . GLY A 1 89 ? -6.746 -28.203 -9.82 1 98.69 89 GLY A CA 1
ATOM 705 C C . GLY A 1 89 ? -8.023 -27.422 -10.117 1 98.69 89 GLY A C 1
ATOM 706 O O . GLY A 1 89 ? -7.992 -26.422 -10.836 1 98.69 89 GLY A O 1
ATOM 707 N N . SER A 1 90 ? -9.117 -28 -9.664 1 98.62 90 SER A N 1
ATOM 708 C CA . SER A 1 90 ? -10.445 -27.5 -9.992 1 98.62 90 SER A CA 1
ATOM 709 C C . SER A 1 90 ? -10.625 -26.062 -9.531 1 98.62 90 SER A C 1
ATOM 711 O O . SER A 1 90 ? -11.234 -25.25 -10.227 1 98.62 90 SER A O 1
ATOM 713 N N . GLU A 1 91 ? -10.141 -25.734 -8.383 1 98.44 91 GLU A N 1
ATOM 714 C CA . GLU A 1 91 ? -10.258 -24.375 -7.891 1 98.44 91 GLU A CA 1
ATOM 715 C C . GLU A 1 91 ? -9.484 -23.406 -8.773 1 98.44 91 GLU A C 1
ATOM 717 O O . GLU A 1 91 ? -9.961 -22.297 -9.07 1 98.44 91 GLU A O 1
ATOM 722 N N . PHE A 1 92 ? -8.273 -23.844 -9.102 1 98.75 92 PHE A N 1
ATOM 723 C CA . PHE A 1 92 ? -7.492 -23.016 -10 1 98.75 92 PHE A CA 1
ATOM 724 C C . PHE A 1 92 ? -8.273 -22.703 -11.273 1 98.75 92 PHE A C 1
ATOM 726 O O . PHE A 1 92 ? -8.375 -21.547 -11.688 1 98.75 92 PHE A O 1
ATOM 733 N N . ASN A 1 93 ? -8.828 -23.75 -11.852 1 98.75 93 ASN A N 1
ATOM 734 C CA . ASN A 1 93 ? -9.57 -23.594 -13.094 1 98.75 93 ASN A CA 1
ATOM 735 C C . ASN A 1 93 ? -10.758 -22.656 -12.922 1 98.75 93 ASN A C 1
ATOM 737 O O . ASN A 1 93 ? -11.039 -21.828 -13.789 1 98.75 93 ASN A O 1
ATOM 741 N N . LYS A 1 94 ? -11.422 -22.844 -11.852 1 98.81 94 LYS A N 1
ATOM 742 C CA . LYS A 1 94 ? -12.547 -21.969 -11.531 1 98.81 94 LYS A CA 1
ATOM 743 C C . LYS A 1 94 ? -12.109 -20.516 -11.469 1 98.81 94 LYS A C 1
ATOM 745 O O . LYS A 1 94 ? -12.711 -19.641 -12.109 1 98.81 94 LYS A O 1
ATOM 750 N N . PHE A 1 95 ? -11.086 -20.203 -10.758 1 98.88 95 PHE A N 1
ATOM 751 C CA . PHE A 1 95 ? -10.602 -18.828 -10.578 1 98.88 95 PHE A CA 1
ATOM 752 C C . PHE A 1 95 ? -10.055 -18.281 -11.883 1 98.88 95 PHE A C 1
ATOM 754 O O . PHE A 1 95 ? -10.266 -17.109 -12.203 1 98.88 95 PHE A O 1
ATOM 761 N N . TYR A 1 96 ? -9.359 -19.141 -12.578 1 98.81 96 TYR A N 1
ATOM 762 C CA . TYR A 1 96 ? -8.836 -18.703 -13.867 1 98.81 96 TYR A CA 1
ATOM 763 C C . TYR A 1 96 ? -9.961 -18.234 -14.781 1 98.81 96 TYR A C 1
ATOM 765 O O . TYR A 1 96 ? -9.859 -17.203 -15.445 1 98.81 96 TYR A O 1
ATOM 773 N N . ASN A 1 97 ? -11 -19.016 -14.891 1 98.81 97 ASN A N 1
ATOM 774 C CA . ASN A 1 97 ? -12.141 -18.656 -15.727 1 98.81 97 ASN A CA 1
ATOM 775 C C . ASN A 1 97 ? -12.75 -17.328 -15.297 1 98.81 97 ASN A C 1
ATOM 777 O O . ASN A 1 97 ? -13.141 -16.516 -16.141 1 98.81 97 ASN A O 1
ATOM 781 N N . MET A 1 98 ? -12.922 -17.109 -13.977 1 98.88 98 MET A N 1
ATOM 782 C CA . MET A 1 98 ? -13.438 -15.844 -13.469 1 98.88 98 MET A CA 1
ATOM 783 C C . MET A 1 98 ? -12.555 -14.68 -13.906 1 98.88 98 MET A C 1
ATOM 785 O O . MET A 1 98 ? -13.055 -13.641 -14.336 1 98.88 98 MET A O 1
ATOM 789 N N . PHE A 1 99 ? -11.219 -14.836 -13.82 1 98.62 99 PHE A N 1
ATOM 790 C CA . PHE A 1 99 ? -10.273 -13.797 -14.227 1 98.62 99 PHE A CA 1
ATOM 791 C C . PHE A 1 99 ? -10.328 -13.578 -15.727 1 98.62 99 PHE A C 1
ATOM 793 O O . PHE A 1 99 ? -10.297 -12.43 -16.188 1 98.62 99 PHE A O 1
ATOM 800 N N . PHE A 1 100 ? -10.391 -14.672 -16.469 1 98.44 100 PHE A N 1
ATOM 801 C CA . PHE A 1 100 ? -10.477 -14.609 -17.922 1 98.44 100 PHE A CA 1
ATOM 802 C C . PHE A 1 100 ? -11.688 -13.797 -18.359 1 98.44 100 PHE A C 1
ATOM 804 O O . PHE A 1 100 ? -11.586 -12.969 -19.281 1 98.44 100 PHE A O 1
ATOM 811 N N . GLU A 1 101 ? -12.797 -13.984 -17.766 1 98.19 101 GLU A N 1
ATOM 812 C CA . GLU A 1 101 ? -14.031 -13.281 -18.109 1 98.19 101 GLU A CA 1
ATOM 813 C C . GLU A 1 101 ? -13.953 -11.805 -17.734 1 98.19 101 GLU A C 1
ATOM 815 O O . GLU A 1 101 ? -14.414 -10.945 -18.484 1 98.19 101 GLU A O 1
ATOM 820 N N . LYS A 1 102 ? -13.305 -11.562 -16.641 1 97.25 102 LYS A N 1
ATOM 821 C CA . LYS A 1 102 ? -13.352 -10.219 -16.078 1 97.25 102 LYS A CA 1
ATOM 822 C C . LYS A 1 102 ? -12.266 -9.328 -16.688 1 97.25 102 LYS A C 1
ATOM 824 O O . LYS A 1 102 ? -12.461 -8.125 -16.844 1 97.25 102 LYS A O 1
ATOM 829 N N . PHE A 1 103 ? -11.102 -9.898 -17.047 1 96.56 103 PHE A N 1
ATOM 830 C CA . PHE A 1 103 ? -9.938 -9.062 -17.312 1 96.56 103 PHE A CA 1
ATOM 831 C C . PHE A 1 103 ? -9.461 -9.25 -18.75 1 96.56 103 PHE A C 1
ATOM 833 O O . PHE A 1 103 ? -9.086 -10.359 -19.141 1 96.56 103 PHE A O 1
ATOM 840 N N . GLU A 1 104 ? -9.242 -8.148 -19.422 1 94.44 104 GLU A N 1
ATOM 841 C CA . GLU A 1 104 ? -8.703 -8.164 -20.781 1 94.44 104 GLU A CA 1
ATOM 842 C C . GLU A 1 104 ? -7.246 -8.625 -20.781 1 94.44 104 GLU A C 1
ATOM 844 O O . GLU A 1 104 ? -6.82 -9.336 -21.703 1 94.44 104 GLU A O 1
ATOM 849 N N . TRP A 1 105 ? -6.48 -8.172 -19.828 1 94 105 TRP A N 1
ATOM 850 C CA . TRP A 1 105 ? -5.062 -8.523 -19.797 1 94 105 TRP A CA 1
ATOM 851 C C . TRP A 1 105 ? -4.875 -10.031 -19.688 1 94 105 TRP A C 1
ATOM 853 O O . TRP A 1 105 ? -3.879 -10.578 -20.172 1 94 105 TRP A O 1
ATOM 863 N N . VAL A 1 106 ? -5.738 -10.773 -19 1 96.25 106 VAL A N 1
ATOM 864 C CA . VAL A 1 106 ? -5.668 -12.227 -18.922 1 96.25 106 VAL A CA 1
ATOM 865 C C . VAL A 1 106 ? -5.879 -12.836 -20.297 1 96.25 106 VAL A C 1
ATOM 867 O O . VAL A 1 106 ? -5.176 -13.773 -20.688 1 96.25 106 VAL A O 1
ATOM 870 N N . ARG A 1 107 ? -6.918 -12.281 -21 1 96.25 107 ARG A N 1
ATOM 871 C CA . ARG A 1 107 ? -7.195 -12.758 -22.359 1 96.25 107 ARG A CA 1
ATOM 872 C C . ARG A 1 107 ? -6.02 -12.477 -23.281 1 96.25 107 ARG A C 1
ATOM 874 O O . ARG A 1 107 ? -5.738 -13.258 -24.188 1 96.25 107 ARG A O 1
ATOM 881 N N . ARG A 1 108 ? -5.27 -11.453 -23.047 1 94.88 108 ARG A N 1
ATOM 882 C CA . ARG A 1 108 ? -4.133 -11.07 -23.875 1 94.88 108 ARG A CA 1
ATOM 883 C C . ARG A 1 108 ? -2.896 -11.898 -23.531 1 94.88 108 ARG A C 1
ATOM 885 O O . ARG A 1 108 ? -2.111 -12.25 -24.406 1 94.88 108 ARG A O 1
ATOM 892 N N . GLU A 1 109 ? -2.771 -12.141 -22.234 1 95.31 109 GLU A N 1
ATOM 893 C CA . GLU A 1 109 ? -1.611 -12.875 -21.75 1 95.31 109 GLU A CA 1
ATOM 894 C C . GLU A 1 109 ? -2.031 -14.023 -20.828 1 95.31 109 GLU A C 1
ATOM 896 O O . GLU A 1 109 ? -1.77 -13.984 -19.625 1 95.31 109 GLU A O 1
ATOM 901 N N . PRO A 1 110 ? -2.529 -15.039 -21.438 1 96.94 110 PRO A N 1
ATOM 902 C CA . PRO A 1 110 ? -2.992 -16.172 -20.641 1 96.94 110 PRO A CA 1
ATOM 903 C C . PRO A 1 110 ? -1.846 -16.953 -20 1 96.94 110 PRO A C 1
ATOM 905 O O . PRO A 1 110 ? -0.691 -16.797 -20.406 1 96.94 110 PRO A O 1
ATOM 908 N N . TRP A 1 111 ? -2.086 -17.688 -18.938 1 98.44 111 TRP A N 1
ATOM 909 C CA . TRP A 1 111 ? -1.117 -18.562 -18.281 1 98.44 111 TRP A CA 1
ATOM 910 C C . TRP A 1 111 ? -1.769 -19.891 -17.875 1 98.44 111 TRP A C 1
ATOM 912 O O . TRP A 1 111 ? -2.996 -20 -17.875 1 98.44 111 TRP A O 1
ATOM 922 N N . LYS A 1 112 ? -1.031 -20.859 -17.594 1 97.81 112 LYS A N 1
ATOM 923 C CA . LYS A 1 112 ? -1.509 -22.203 -17.234 1 97.81 112 LYS A CA 1
ATOM 924 C C . LYS A 1 112 ? -1.264 -22.484 -15.758 1 97.81 112 LYS A C 1
ATOM 926 O O . LYS A 1 112 ? -0.569 -21.734 -15.078 1 97.81 112 LYS A O 1
ATOM 931 N N . GLU A 1 113 ? -1.895 -23.531 -15.328 1 98 113 GLU A N 1
ATOM 932 C CA . GLU A 1 113 ? -1.603 -24.047 -13.992 1 98 113 GLU A CA 1
ATOM 933 C C . GLU A 1 113 ? -0.098 -24.125 -13.75 1 98 113 GLU A C 1
ATOM 935 O O . GLU A 1 113 ? 0.667 -24.453 -14.648 1 98 113 GLU A O 1
ATOM 940 N N . ASN A 1 114 ? 0.304 -23.797 -12.57 1 98.38 114 ASN A N 1
ATOM 941 C CA . ASN A 1 114 ? 1.674 -23.906 -12.078 1 98.38 114 ASN A CA 1
ATOM 942 C C . ASN A 1 114 ? 2.582 -22.859 -12.719 1 98.38 114 ASN A C 1
ATOM 944 O O . ASN A 1 114 ? 3.777 -22.797 -12.422 1 98.38 114 ASN A O 1
ATOM 948 N N . GLU A 1 115 ? 2.051 -22.094 -13.602 1 98.62 115 GLU A N 1
ATOM 949 C CA . GLU A 1 115 ? 2.844 -21 -14.141 1 98.62 115 GLU A CA 1
ATOM 950 C C . GLU A 1 115 ? 2.75 -19.766 -13.25 1 98.62 115 GLU A C 1
ATOM 952 O O . GLU A 1 115 ? 3.686 -18.969 -13.195 1 98.62 115 GLU A O 1
ATOM 957 N N . ALA A 1 116 ? 1.662 -19.547 -12.641 1 98.75 116 ALA A N 1
ATOM 958 C CA . ALA A 1 116 ? 1.396 -18.516 -11.641 1 98.75 116 ALA A CA 1
ATOM 959 C C . ALA A 1 116 ? 0.225 -18.906 -10.75 1 98.75 116 ALA A C 1
ATOM 961 O O . ALA A 1 116 ? -0.754 -19.484 -11.219 1 98.75 116 ALA A O 1
ATOM 962 N N . PRO A 1 117 ? 0.263 -18.594 -9.539 1 98.88 117 PRO A N 1
ATOM 963 C CA . PRO A 1 117 ? -0.771 -19.031 -8.602 1 98.88 117 PRO A CA 1
ATOM 964 C C . PRO A 1 117 ? -1.862 -17.984 -8.391 1 98.88 117 PRO A C 1
ATOM 966 O O . PRO A 1 117 ? -1.683 -16.828 -8.758 1 98.88 117 PRO A O 1
ATOM 969 N N . PHE A 1 118 ? -2.934 -18.469 -7.863 1 98.94 118 PHE A N 1
ATOM 970 C CA . PHE A 1 118 ? -3.916 -17.609 -7.227 1 98.94 118 PHE A CA 1
ATOM 971 C C . PHE A 1 118 ? -3.729 -17.594 -5.715 1 98.94 118 PHE A C 1
ATOM 973 O O . PHE A 1 118 ? -3.312 -18.594 -5.129 1 98.94 118 PHE A O 1
ATOM 980 N N . LEU A 1 119 ? -4.004 -16.531 -5.133 1 98.94 119 LEU A N 1
ATOM 981 C CA . LEU A 1 119 ? -4.129 -16.359 -3.689 1 98.94 119 LEU A CA 1
ATOM 982 C C . LEU A 1 119 ? -5.598 -16.281 -3.275 1 98.94 119 LEU A C 1
ATOM 984 O O . LEU A 1 119 ? -6.316 -15.383 -3.701 1 98.94 119 LEU A O 1
ATOM 988 N N . LYS A 1 120 ? -6.031 -17.25 -2.592 1 98.94 120 LYS A N 1
ATOM 989 C CA . LYS A 1 120 ? -7.387 -17.281 -2.041 1 98.94 120 LYS A CA 1
ATOM 990 C C . LYS A 1 120 ? -7.402 -16.781 -0.601 1 98.94 120 LYS A C 1
ATOM 992 O O . LYS A 1 120 ? -6.957 -17.469 0.311 1 98.94 120 LYS A O 1
ATOM 997 N N . ILE A 1 121 ? -7.918 -15.586 -0.354 1 98.88 121 ILE A N 1
ATOM 998 C CA . ILE A 1 121 ? -7.965 -14.984 0.973 1 98.88 121 ILE A CA 1
ATOM 999 C C . ILE A 1 121 ? -9.32 -15.266 1.622 1 98.88 121 ILE A C 1
ATOM 1001 O O . ILE A 1 121 ? -10.359 -14.844 1.108 1 98.88 121 ILE A O 1
ATOM 1005 N N . ILE A 1 122 ? -9.289 -15.953 2.666 1 98.81 122 ILE A N 1
ATOM 1006 C CA . ILE A 1 122 ? -10.469 -16.234 3.482 1 98.81 122 ILE A CA 1
ATOM 1007 C C . ILE A 1 122 ? -10.602 -15.172 4.574 1 98.81 122 ILE A C 1
ATOM 1009 O O . ILE A 1 122 ? -9.789 -15.117 5.5 1 98.81 122 ILE A O 1
ATOM 1013 N N . PRO A 1 123 ? -11.656 -14.336 4.531 1 98.69 123 PRO A N 1
ATOM 1014 C CA . PRO A 1 123 ? -11.773 -13.227 5.48 1 98.69 123 PRO A CA 1
ATOM 1015 C C . PRO A 1 123 ? -11.953 -13.703 6.922 1 98.69 123 PRO A C 1
ATOM 1017 O O . PRO A 1 123 ? -12.742 -14.617 7.18 1 98.69 123 PRO A O 1
ATOM 1020 N N . LYS A 1 124 ? -11.258 -13.117 7.812 1 98.31 124 LYS A N 1
ATOM 1021 C CA . LYS A 1 124 ? -11.445 -13.289 9.25 1 98.31 124 LYS A CA 1
ATOM 1022 C C . LYS A 1 124 ? -12.078 -12.047 9.875 1 98.31 124 LYS A C 1
ATOM 1024 O O . LYS A 1 124 ? -12.75 -12.141 10.906 1 98.31 124 LYS A O 1
ATOM 1029 N N . ASN A 1 125 ? -11.812 -10.875 9.305 1 97.38 125 ASN A N 1
ATOM 1030 C CA . ASN A 1 125 ? -12.398 -9.594 9.672 1 97.38 125 ASN A CA 1
ATOM 1031 C C . ASN A 1 125 ? -12.641 -8.719 8.445 1 97.38 125 ASN A C 1
ATOM 1033 O O . ASN A 1 125 ? -11.961 -8.859 7.43 1 97.38 125 ASN A O 1
ATOM 1037 N N . LYS A 1 126 ? -13.719 -7.863 8.578 1 97.75 126 LYS A N 1
ATOM 1038 C CA . LYS A 1 126 ? -13.969 -6.883 7.523 1 97.75 126 LYS A CA 1
ATOM 1039 C C . LYS A 1 126 ? -14.57 -5.605 8.094 1 97.75 126 LYS A C 1
ATOM 1041 O O . LYS A 1 126 ? -15.328 -5.648 9.062 1 97.75 126 LYS A O 1
ATOM 1046 N N . VAL A 1 127 ? -14.219 -4.504 7.555 1 97.31 127 VAL A N 1
ATOM 1047 C CA . VAL A 1 127 ? -14.82 -3.199 7.797 1 97.31 127 VAL A CA 1
ATOM 1048 C C . VAL A 1 127 ? -15.117 -2.508 6.469 1 97.31 127 VAL A C 1
ATOM 1050 O O . VAL A 1 127 ? -14.312 -2.57 5.539 1 97.31 127 VAL A O 1
ATOM 1053 N N . SER A 1 128 ? -16.281 -1.954 6.324 1 97.19 128 SER A N 1
ATOM 1054 C CA . SER A 1 128 ? -16.625 -1.212 5.117 1 97.19 128 SER A CA 1
ATOM 1055 C C . SER A 1 128 ? -17.219 0.152 5.457 1 97.19 128 SER A C 1
ATOM 1057 O O . SER A 1 128 ? -17.828 0.324 6.516 1 97.19 128 SER A O 1
ATOM 1059 N N . TRP A 1 129 ? -17 1.127 4.621 1 96.12 129 TRP A N 1
ATOM 1060 C CA . TRP A 1 129 ? -17.578 2.457 4.793 1 96.12 129 TRP A CA 1
ATOM 1061 C C . TRP A 1 129 ? -17.891 3.09 3.445 1 96.12 129 TRP A C 1
ATOM 1063 O O . TRP A 1 129 ? -17.312 2.715 2.424 1 96.12 129 TRP A O 1
ATOM 1073 N N . GLY A 1 130 ? -18.844 4.062 3.438 1 95.19 130 GLY A N 1
ATOM 1074 C CA . GLY A 1 130 ? -19.203 4.836 2.262 1 95.19 130 GLY A CA 1
ATOM 1075 C C . GLY A 1 130 ? -20.141 4.102 1.329 1 95.19 130 GLY A C 1
ATOM 1076 O O . GLY A 1 130 ? -20.375 4.543 0.201 1 95.19 130 GLY A O 1
ATOM 1077 N N . LEU A 1 131 ? -20.594 2.93 1.76 1 93.62 131 LEU A N 1
ATOM 1078 C CA . LEU A 1 131 ? -21.391 2.098 0.871 1 93.62 131 LEU A CA 1
ATOM 1079 C C . LEU A 1 131 ? -22.875 2.283 1.15 1 93.62 131 LEU A C 1
ATOM 1081 O O . LEU A 1 131 ? -23.719 1.695 0.468 1 93.62 131 LEU A O 1
ATOM 1085 N N . ASP A 1 132 ? -23.188 3.08 2.238 1 76.19 132 ASP A N 1
ATOM 1086 C CA . ASP A 1 132 ? -24.609 3.283 2.531 1 76.19 132 ASP A CA 1
ATOM 1087 C C . ASP A 1 132 ? -25.25 4.203 1.498 1 76.19 132 ASP A C 1
ATOM 1089 O O . ASP A 1 132 ? -24.609 5.121 0.986 1 76.19 132 ASP A O 1
ATOM 1093 N N . ILE A 1 133 ? -25.797 3.668 0.473 1 51.28 133 ILE A N 1
ATOM 1094 C CA . ILE A 1 133 ? -26.656 4.48 -0.38 1 51.28 133 ILE A CA 1
ATOM 1095 C C . ILE A 1 133 ? -27.531 5.379 0.484 1 51.28 133 ILE A C 1
ATOM 1097 O O . ILE A 1 133 ? -28.266 4.895 1.354 1 51.28 133 ILE A O 1
ATOM 1101 N N . ARG A 1 134 ? -27.047 6.73 0.699 1 33.31 134 ARG A N 1
ATOM 1102 C CA . ARG A 1 134 ? -28.125 7.625 1.112 1 33.31 134 ARG A CA 1
ATOM 1103 C C . ARG A 1 134 ? -29.25 7.645 0.081 1 33.31 134 ARG A C 1
ATOM 1105 O O . ARG A 1 134 ? -29 7.484 -1.116 1 33.31 134 ARG A O 1
ATOM 1112 N N . MET B 1 1 ? 20.188 8.117 0.895 1 84.81 1 MET B N 1
ATOM 1113 C CA . MET B 1 1 ? 18.766 8.445 0.922 1 84.81 1 MET B CA 1
ATOM 1114 C C . MET B 1 1 ? 18.125 8.195 -0.441 1 84.81 1 MET B C 1
ATOM 1116 O O . MET B 1 1 ? 18.688 8.57 -1.472 1 84.81 1 MET B O 1
ATOM 1120 N N . ILE B 1 2 ? 16.938 7.473 -0.39 1 91.06 2 ILE B N 1
ATOM 1121 C CA . ILE B 1 2 ? 16.266 7.195 -1.651 1 91.06 2 ILE B CA 1
ATOM 1122 C C . ILE B 1 2 ? 15.688 8.492 -2.225 1 91.06 2 ILE B C 1
ATOM 1124 O O . ILE B 1 2 ? 15.078 9.281 -1.501 1 91.06 2 ILE B O 1
ATOM 1128 N N . LYS B 1 3 ? 16.031 8.648 -3.5 1 94.69 3 LYS B N 1
ATOM 1129 C CA . LYS B 1 3 ? 15.508 9.828 -4.176 1 94.69 3 LYS B CA 1
ATOM 1130 C C . LYS B 1 3 ? 14.516 9.438 -5.266 1 94.69 3 LYS B C 1
ATOM 1132 O O . LYS B 1 3 ? 14.719 8.453 -5.977 1 94.69 3 LYS B O 1
ATOM 1137 N N . PHE B 1 4 ? 13.461 10.234 -5.371 1 97.19 4 PHE B N 1
ATOM 1138 C CA . PHE B 1 4 ? 12.531 10.094 -6.484 1 97.19 4 PHE B CA 1
ATOM 1139 C C . PHE B 1 4 ? 12.977 10.922 -7.676 1 97.19 4 PHE B C 1
ATOM 1141 O O . PHE B 1 4 ? 13.438 12.055 -7.512 1 97.19 4 PHE B O 1
ATOM 1148 N N . ASN B 1 5 ? 12.898 10.336 -8.828 1 95.5 5 ASN B N 1
ATOM 1149 C CA . ASN B 1 5 ? 13.203 11.133 -10.016 1 95.5 5 ASN B CA 1
ATOM 1150 C C . ASN B 1 5 ? 12.047 12.047 -10.383 1 95.5 5 ASN B C 1
ATOM 1152 O O . ASN B 1 5 ? 11 12.031 -9.734 1 95.5 5 ASN B O 1
ATOM 1156 N N . GLN B 1 6 ? 12.273 12.875 -11.375 1 96.06 6 GLN B N 1
ATOM 1157 C CA . GLN B 1 6 ? 11.305 13.914 -11.727 1 96.06 6 GLN B CA 1
ATOM 1158 C C . GLN B 1 6 ? 9.961 13.297 -12.133 1 96.06 6 GLN B C 1
ATOM 1160 O O . GLN B 1 6 ? 8.906 13.812 -11.758 1 96.06 6 GLN B O 1
ATOM 1165 N N . ARG B 1 7 ? 9.945 12.227 -12.898 1 96.88 7 ARG B N 1
ATOM 1166 C CA . ARG B 1 7 ? 8.719 11.578 -13.344 1 96.88 7 ARG B CA 1
ATOM 1167 C C . ARG B 1 7 ? 7.953 10.992 -12.156 1 96.88 7 ARG B C 1
ATOM 1169 O O . ARG B 1 7 ? 6.727 11.086 -12.094 1 96.88 7 ARG B O 1
ATOM 1176 N N . GLU B 1 8 ? 8.711 10.352 -11.234 1 97.69 8 GLU B N 1
ATOM 1177 C CA . GLU B 1 8 ? 8.102 9.812 -10.023 1 97.69 8 GLU B CA 1
ATOM 1178 C C . GLU B 1 8 ? 7.465 10.922 -9.188 1 97.69 8 GLU B C 1
ATOM 1180 O O . GLU B 1 8 ? 6.34 10.773 -8.711 1 97.69 8 GLU B O 1
ATOM 1185 N N . LYS B 1 9 ? 8.164 12.031 -9.062 1 97.88 9 LYS B N 1
ATOM 1186 C CA . LYS B 1 9 ? 7.656 13.148 -8.266 1 97.88 9 LYS B CA 1
ATOM 1187 C C . LYS B 1 9 ? 6.379 13.719 -8.883 1 97.88 9 LYS B C 1
ATOM 1189 O O . LYS B 1 9 ? 5.422 14.023 -8.164 1 97.88 9 LYS B O 1
ATOM 1194 N N . GLU B 1 10 ? 6.367 13.914 -10.164 1 97.62 10 GLU B N 1
ATOM 1195 C CA . GLU B 1 10 ? 5.184 14.422 -10.859 1 97.62 10 GLU B CA 1
ATOM 1196 C C . GLU B 1 10 ? 3.994 13.484 -10.68 1 97.62 10 GLU B C 1
ATOM 1198 O O . GLU B 1 10 ? 2.873 13.938 -10.43 1 97.62 10 GLU B O 1
ATOM 1203 N N . PHE B 1 11 ? 4.293 12.172 -10.805 1 98.06 11 PHE B N 1
ATOM 1204 C CA . PHE B 1 11 ? 3.258 11.164 -10.625 1 98.06 11 PHE B CA 1
ATOM 1205 C C . PHE B 1 11 ? 2.707 11.203 -9.203 1 98.06 11 PHE B C 1
ATOM 1207 O O . PHE B 1 11 ? 1.493 11.297 -9.008 1 98.06 11 PHE B O 1
ATOM 1214 N N . LEU B 1 12 ? 3.594 11.234 -8.203 1 98.44 12 LEU B N 1
ATOM 1215 C CA . LEU B 1 12 ? 3.201 11.25 -6.801 1 98.44 12 LEU B CA 1
ATOM 1216 C C . LEU B 1 12 ? 2.395 12.5 -6.477 1 98.44 12 LEU B C 1
ATOM 1218 O O . LEU B 1 12 ? 1.38 12.43 -5.781 1 98.44 12 LEU B O 1
ATOM 1222 N N . ASN B 1 13 ? 2.785 13.609 -7.016 1 97.94 13 ASN B N 1
ATOM 1223 C CA . ASN B 1 13 ? 2.135 14.883 -6.711 1 97.94 13 ASN B CA 1
ATOM 1224 C C . ASN B 1 13 ? 0.766 14.984 -7.379 1 97.94 13 ASN B C 1
ATOM 1226 O O . ASN B 1 13 ? -0.057 15.812 -6.992 1 97.94 13 ASN B O 1
ATOM 1230 N N . SER B 1 14 ? 0.504 14.164 -8.359 1 97.19 14 SER B N 1
ATOM 1231 C CA . SER B 1 14 ? -0.747 14.227 -9.102 1 97.19 14 SER B CA 1
ATOM 1232 C C . SER B 1 14 ? -1.853 13.445 -8.406 1 97.19 14 SER B C 1
ATOM 1234 O O . SER B 1 14 ? -3.014 13.5 -8.812 1 97.19 14 SER B O 1
ATOM 1236 N N . LEU B 1 15 ? -1.546 12.703 -7.418 1 96.62 15 LEU B N 1
ATOM 1237 C CA . LEU B 1 15 ? -2.514 11.844 -6.746 1 96.62 15 LEU B CA 1
ATOM 1238 C C . LEU B 1 15 ? -2.717 12.273 -5.297 1 96.62 15 LEU B C 1
ATOM 1240 O O . LEU B 1 15 ? -1.842 12.914 -4.707 1 96.62 15 LEU B O 1
ATOM 1244 N N . GLU B 1 16 ? -3.9 11.914 -4.746 1 97 16 GLU B N 1
ATOM 1245 C CA . GLU B 1 16 ? -4.258 12.32 -3.393 1 97 16 GLU B CA 1
ATOM 1246 C C . GLU B 1 16 ? -4.238 11.133 -2.434 1 97 16 GLU B C 1
ATOM 1248 O O . GLU B 1 16 ? -4.199 11.312 -1.215 1 97 16 GLU B O 1
ATOM 1253 N N . GLU B 1 17 ? -4.309 9.922 -2.996 1 97 17 GLU B N 1
ATOM 1254 C CA . GLU B 1 17 ? -4.547 8.742 -2.166 1 97 17 GLU B CA 1
ATOM 1255 C C . GLU B 1 17 ? -3.406 7.738 -2.295 1 97 17 GLU B C 1
ATOM 1257 O O . GLU B 1 17 ? -2.875 7.531 -3.389 1 97 17 GLU B O 1
ATOM 1262 N N . ALA B 1 18 ? -2.967 7.211 -1.268 1 98.56 18 ALA B N 1
ATOM 1263 C CA . ALA B 1 18 ? -2.043 6.086 -1.14 1 98.56 18 ALA B CA 1
ATOM 1264 C C . ALA B 1 18 ? -2.66 4.957 -0.322 1 98.56 18 ALA B C 1
ATOM 1266 O O . ALA B 1 18 ? -3.746 5.113 0.242 1 98.56 18 ALA B O 1
ATOM 1267 N N . ARG B 1 19 ? -2.139 3.811 -0.305 1 98.88 19 ARG B N 1
ATOM 1268 C CA . ARG B 1 19 ? -2.441 2.742 0.641 1 98.88 19 ARG B CA 1
ATOM 1269 C C . ARG B 1 19 ? -1.207 2.365 1.455 1 98.88 19 ARG B C 1
ATOM 1271 O O . ARG B 1 19 ? -0.147 2.086 0.892 1 98.88 19 ARG B O 1
ATOM 1278 N N . ILE B 1 20 ? -1.323 2.4 2.736 1 99 20 ILE B N 1
ATOM 1279 C CA . ILE B 1 20 ? -0.215 2.115 3.641 1 99 20 ILE B CA 1
ATOM 1280 C C . ILE B 1 20 ? -0.426 0.755 4.301 1 99 20 ILE B C 1
ATOM 1282 O O . ILE B 1 20 ? -1.526 0.448 4.766 1 99 20 ILE B O 1
ATOM 1286 N N . ALA B 1 21 ? 0.591 -0.04 4.273 1 99 21 ALA B N 1
ATOM 1287 C CA . ALA B 1 21 ? 0.626 -1.312 4.992 1 99 21 ALA B CA 1
ATOM 1288 C C . ALA B 1 21 ? 1.525 -1.225 6.223 1 99 21 ALA B C 1
ATOM 1290 O O . ALA B 1 21 ? 2.637 -0.695 6.148 1 99 21 ALA B O 1
ATOM 1291 N N . THR B 1 22 ? 1.062 -1.678 7.332 1 98.94 22 THR B N 1
ATOM 1292 C CA . THR B 1 22 ? 1.783 -1.827 8.594 1 98.94 22 THR B CA 1
ATOM 1293 C C . THR B 1 22 ? 1.636 -3.246 9.133 1 98.94 22 THR B C 1
ATOM 1295 O O . THR B 1 22 ? 0.912 -4.062 8.562 1 98.94 22 THR B O 1
ATOM 1298 N N . SER B 1 23 ? 2.441 -3.604 10.117 1 98.88 23 SER B N 1
ATOM 1299 C CA . SER B 1 23 ? 2.391 -4.965 10.641 1 98.88 23 SER B CA 1
ATOM 1300 C C . SER B 1 23 ? 2.629 -4.988 12.148 1 98.88 23 SER B C 1
ATOM 1302 O O . SER B 1 23 ? 3.406 -4.191 12.672 1 98.88 23 SER B O 1
ATOM 1304 N N . HIS B 1 24 ? 1.938 -5.793 12.828 1 98.62 24 HIS B N 1
ATOM 1305 C CA . HIS B 1 24 ? 2.146 -6.148 14.227 1 98.62 24 HIS B CA 1
ATOM 1306 C C . HIS B 1 24 ? 2.082 -7.656 14.43 1 98.62 24 HIS B C 1
ATOM 1308 O O . HIS B 1 24 ? 1.08 -8.289 14.094 1 98.62 24 HIS B O 1
ATOM 1314 N N . ASN B 1 25 ? 3.186 -8.344 14.938 1 98.19 25 ASN B N 1
ATOM 1315 C CA . ASN B 1 25 ? 3.266 -9.789 15.109 1 98.19 25 ASN B CA 1
ATOM 1316 C C . ASN B 1 25 ? 3.039 -10.523 13.789 1 98.19 25 ASN B C 1
ATOM 1318 O O . ASN B 1 25 ? 2.305 -11.508 13.734 1 98.19 25 ASN B O 1
ATOM 1322 N N . ASP B 1 26 ? 3.531 -9.977 12.742 1 98.44 26 ASP B N 1
ATOM 1323 C CA . ASP B 1 26 ? 3.508 -10.523 11.391 1 98.44 26 ASP B CA 1
ATOM 1324 C C . ASP B 1 26 ? 2.076 -10.641 10.867 1 98.44 26 ASP B C 1
ATOM 1326 O O . ASP B 1 26 ? 1.789 -11.469 10.008 1 98.44 26 ASP B O 1
ATOM 1330 N N . ILE B 1 27 ? 1.129 -9.867 11.484 1 98.75 27 ILE B N 1
ATOM 1331 C CA . ILE B 1 27 ? -0.208 -9.672 10.93 1 98.75 27 ILE B CA 1
ATOM 1332 C C . ILE B 1 27 ? -0.281 -8.328 10.211 1 98.75 27 ILE B C 1
ATOM 1334 O O . ILE B 1 27 ? -0.252 -7.273 10.844 1 98.75 27 ILE B O 1
ATOM 1338 N N . PRO B 1 28 ? -0.384 -8.344 8.898 1 98.88 28 PRO B N 1
ATOM 1339 C CA . PRO B 1 28 ? -0.387 -7.094 8.133 1 98.88 28 PRO B CA 1
ATOM 1340 C C . PRO B 1 28 ? -1.746 -6.398 8.148 1 98.88 28 PRO B C 1
ATOM 1342 O O . PRO B 1 28 ? -2.777 -7.055 8.32 1 98.88 28 PRO B O 1
ATOM 1345 N N . HIS B 1 29 ? -1.742 -5.109 8.102 1 98.94 29 HIS B N 1
ATOM 1346 C CA . HIS B 1 29 ? -2.895 -4.227 7.965 1 98.94 29 HIS B CA 1
ATOM 1347 C C . HIS B 1 29 ? -2.676 -3.205 6.855 1 98.94 29 HIS B C 1
ATOM 1349 O O . HIS B 1 29 ? -1.585 -2.643 6.73 1 98.94 29 HIS B O 1
ATOM 1355 N N . VAL B 1 30 ? -3.668 -3.021 5.98 1 98.94 30 VAL B N 1
ATOM 1356 C CA . VAL B 1 30 ? -3.561 -2.039 4.906 1 98.94 30 VAL B CA 1
ATOM 1357 C C . VAL B 1 30 ? -4.801 -1.147 4.895 1 98.94 30 VAL B C 1
ATOM 1359 O O . VAL B 1 30 ? -5.918 -1.623 5.117 1 98.94 30 VAL B O 1
ATOM 1362 N N . LYS B 1 31 ? -4.676 0.089 4.633 1 98.56 31 LYS B N 1
ATOM 1363 C CA . LYS B 1 31 ? -5.809 1.004 4.52 1 98.56 31 LYS B CA 1
ATOM 1364 C C . LYS B 1 31 ? -5.48 2.174 3.596 1 98.56 31 LYS B C 1
ATOM 1366 O O . LYS B 1 31 ? -4.312 2.551 3.455 1 98.56 31 LYS B O 1
ATOM 1371 N N . PRO B 1 32 ? -6.488 2.766 2.926 1 98.31 32 PRO B N 1
ATOM 1372 C CA . PRO B 1 32 ? -6.285 3.992 2.152 1 98.31 32 PRO B CA 1
ATOM 1373 C C . PRO B 1 32 ? -6.051 5.215 3.035 1 98.31 32 PRO B C 1
ATOM 1375 O O . PRO B 1 32 ? -6.637 5.32 4.117 1 98.31 32 PRO B O 1
ATOM 1378 N N . VAL B 1 33 ? -5.207 6.121 2.527 1 98 33 VAL B N 1
ATOM 1379 C CA . VAL B 1 33 ? -4.852 7.32 3.275 1 98 33 VAL B CA 1
ATOM 1380 C C . VAL B 1 33 ? -4.586 8.469 2.307 1 98 33 VAL B C 1
ATOM 1382 O O . VAL B 1 33 ? -4.195 8.25 1.158 1 98 33 VAL B O 1
ATOM 1385 N N . SER B 1 34 ? -4.805 9.719 2.834 1 97.62 34 SER B N 1
ATOM 1386 C CA . SER B 1 34 ? -4.297 10.898 2.135 1 97.62 34 SER B CA 1
ATOM 1387 C C . SER B 1 34 ? -2.797 11.062 2.357 1 97.62 34 SER B C 1
ATOM 1389 O O . SER B 1 34 ? -2.291 10.789 3.449 1 97.62 34 SER B O 1
ATOM 1391 N N . PHE B 1 35 ? -2.141 11.523 1.251 1 98.75 35 PHE B N 1
ATOM 1392 C CA . PHE B 1 35 ? -0.701 11.703 1.407 1 98.75 35 PHE B CA 1
ATOM 1393 C C . PHE B 1 35 ? -0.224 12.938 0.651 1 98.75 35 PHE B C 1
ATOM 1395 O O . PHE B 1 35 ? -0.917 13.43 -0.24 1 98.75 35 PHE B O 1
ATOM 1402 N N . VAL B 1 36 ? 0.962 13.469 1.075 1 98.81 36 VAL B N 1
ATOM 1403 C CA . VAL B 1 36 ? 1.728 14.445 0.3 1 98.81 36 VAL B CA 1
ATOM 1404 C C . VAL B 1 36 ? 3.188 14.008 0.221 1 98.81 36 VAL B C 1
ATOM 1406 O O . VAL B 1 36 ? 3.656 13.227 1.056 1 98.81 36 VAL B O 1
ATOM 1409 N N . LEU B 1 37 ? 3.832 14.352 -0.856 1 98.75 37 LEU B N 1
ATOM 1410 C CA . LEU B 1 37 ? 5.281 14.211 -0.978 1 98.75 37 LEU B CA 1
ATOM 1411 C C . LEU B 1 37 ? 5.992 15.445 -0.432 1 98.75 37 LEU B C 1
ATOM 1413 O O . LEU B 1 37 ? 5.727 16.562 -0.87 1 98.75 37 LEU B O 1
ATOM 1417 N N . SER B 1 38 ? 6.762 15.297 0.631 1 98.19 38 SER B N 1
ATOM 1418 C CA . SER B 1 38 ? 7.641 16.344 1.142 1 98.19 38 SER B CA 1
ATOM 1419 C C . SER B 1 38 ? 9.109 15.969 0.966 1 98.19 38 SER B C 1
ATOM 1421 O O . SER B 1 38 ? 9.641 15.164 1.728 1 98.19 38 SER B O 1
ATOM 1423 N N . GLU B 1 39 ? 9.719 16.578 -0.129 1 94.06 39 GLU B N 1
ATOM 1424 C CA . GLU B 1 39 ? 11.078 16.188 -0.498 1 94.06 39 GLU B CA 1
ATOM 1425 C C . GLU B 1 39 ? 11.141 14.719 -0.905 1 94.06 39 GLU B C 1
ATOM 1427 O O . GLU B 1 39 ? 10.5 14.312 -1.878 1 94.06 39 GLU B O 1
ATOM 1432 N N . ASN B 1 40 ? 11.805 13.883 -0.141 1 96.06 40 ASN B N 1
ATOM 1433 C CA . ASN B 1 40 ? 11.914 12.477 -0.503 1 96.06 40 ASN B CA 1
ATOM 1434 C C . ASN B 1 40 ? 11.211 11.578 0.516 1 96.06 40 ASN B C 1
ATOM 1436 O O . ASN B 1 40 ? 11.578 10.414 0.681 1 96.06 40 ASN B O 1
ATOM 1440 N N . GLU B 1 41 ? 10.242 12.234 1.217 1 98.56 41 GLU B N 1
ATOM 1441 C CA . GLU B 1 41 ? 9.477 11.516 2.229 1 98.56 41 GLU B CA 1
ATOM 1442 C C . GLU B 1 41 ? 7.992 11.508 1.896 1 98.56 41 GLU B C 1
ATOM 1444 O O . GLU B 1 41 ? 7.48 12.453 1.294 1 98.56 41 GLU B O 1
ATOM 1449 N N . ILE B 1 42 ? 7.375 10.453 2.254 1 98.88 42 ILE B N 1
ATOM 1450 C CA . ILE B 1 42 ? 5.922 10.359 2.129 1 98.88 42 ILE B CA 1
ATOM 1451 C C . ILE B 1 42 ? 5.266 10.742 3.455 1 98.88 42 ILE B C 1
ATOM 1453 O O . ILE B 1 42 ? 5.539 10.117 4.488 1 98.88 42 ILE B O 1
ATOM 1457 N N . ILE B 1 43 ? 4.402 11.773 3.445 1 98.94 43 ILE B N 1
ATOM 1458 C CA . ILE B 1 43 ? 3.699 12.234 4.637 1 98.94 43 ILE B CA 1
ATOM 1459 C C . ILE B 1 43 ? 2.236 11.797 4.574 1 98.94 43 ILE B C 1
ATOM 1461 O O . ILE B 1 43 ? 1.54 12.078 3.596 1 98.94 43 ILE B O 1
ATOM 1465 N N . ILE B 1 44 ? 1.824 11.148 5.609 1 98.94 44 ILE B N 1
ATOM 1466 C CA . ILE B 1 44 ? 0.473 10.602 5.66 1 98.94 44 ILE B CA 1
ATOM 1467 C C . ILE B 1 44 ? -0.242 11.102 6.91 1 98.94 44 ILE B C 1
ATOM 1469 O O . ILE B 1 44 ? 0.355 11.172 7.988 1 98.94 44 ILE B O 1
ATOM 1473 N N . ALA B 1 45 ? -1.561 11.43 6.805 1 98.25 45 ALA B N 1
ATOM 1474 C CA . ALA B 1 45 ? -2.396 11.766 7.957 1 98.25 45 ALA B CA 1
ATOM 1475 C C . ALA B 1 45 ? -3.109 10.523 8.492 1 98.25 45 ALA B C 1
ATOM 1477 O O . ALA B 1 45 ? -3.572 9.688 7.715 1 98.25 45 ALA B O 1
ATOM 1478 N N . THR B 1 46 ? -3.172 10.375 9.75 1 98.31 46 THR B N 1
ATOM 1479 C CA . THR B 1 46 ? -3.904 9.281 10.383 1 98.31 46 THR B CA 1
ATOM 1480 C C . THR B 1 46 ? -4.48 9.727 11.727 1 98.31 46 THR B C 1
ATOM 1482 O O . THR B 1 46 ? -4.266 10.867 12.156 1 98.31 46 THR B O 1
ATOM 1485 N N . ASP B 1 47 ? -5.352 8.898 12.352 1 98.12 47 ASP B N 1
ATOM 1486 C CA . ASP B 1 47 ? -5.895 9.148 13.68 1 98.12 47 ASP B CA 1
ATOM 1487 C C . ASP B 1 47 ? -5.227 8.25 14.719 1 98.12 47 ASP B C 1
ATOM 1489 O O . ASP B 1 47 ? -4.695 7.191 14.383 1 98.12 47 ASP B O 1
ATOM 1493 N N . TYR B 1 48 ? -5.281 8.68 15.961 1 98.31 48 TYR B N 1
ATOM 1494 C CA . TYR B 1 48 ? -4.652 7.949 17.062 1 98.31 48 TYR B CA 1
ATOM 1495 C C . TYR B 1 48 ? -5.34 6.609 17.297 1 98.31 48 TYR B C 1
ATOM 1497 O O . TYR B 1 48 ? -4.754 5.703 17.891 1 98.31 48 TYR B O 1
ATOM 1505 N N . ASP B 1 49 ? -6.605 6.434 16.891 1 97.88 49 ASP B N 1
ATOM 1506 C CA . ASP B 1 49 ? -7.367 5.23 17.219 1 97.88 49 ASP B CA 1
ATOM 1507 C C . ASP B 1 49 ? -7.332 4.223 16.078 1 97.88 49 ASP B C 1
ATOM 1509 O O . ASP B 1 49 ? -8.078 3.244 16.078 1 97.88 49 ASP B O 1
ATOM 1513 N N . THR B 1 50 ? -6.469 4.48 15.094 1 98.31 50 THR B N 1
ATOM 1514 C CA . THR B 1 50 ? -6.383 3.555 13.969 1 98.31 50 THR B CA 1
ATOM 1515 C C . THR B 1 50 ? -5.414 2.414 14.281 1 98.31 50 THR B C 1
ATOM 1517 O O . THR B 1 50 ? -4.449 2.6 15.023 1 98.31 50 THR B O 1
ATOM 1520 N N . ARG B 1 51 ? -5.688 1.271 13.75 1 98.31 51 ARG B N 1
ATOM 1521 C CA . ARG B 1 51 ? -4.758 0.147 13.812 1 98.31 51 ARG B CA 1
ATOM 1522 C C . ARG B 1 51 ? -3.396 0.527 13.234 1 98.31 51 ARG B C 1
ATOM 1524 O O . ARG B 1 51 ? -2.359 0.118 13.758 1 98.31 51 ARG B O 1
ATOM 1531 N N . THR B 1 52 ? -3.34 1.31 12.148 1 98.88 52 THR B N 1
ATOM 1532 C CA . THR B 1 52 ? -2.115 1.804 11.531 1 98.88 52 THR B CA 1
ATOM 1533 C C . THR B 1 52 ? -1.241 2.52 12.555 1 98.88 52 THR B C 1
ATOM 1535 O O . THR B 1 52 ? -0.064 2.189 12.719 1 98.88 52 THR B O 1
ATOM 1538 N N . TYR B 1 53 ? -1.868 3.463 13.242 1 98.88 53 TYR B N 1
ATOM 1539 C CA . TYR B 1 53 ? -1.123 4.215 14.242 1 98.88 53 TYR B CA 1
ATOM 1540 C C . TYR B 1 53 ? -0.606 3.299 15.344 1 98.88 53 TYR B C 1
ATOM 1542 O O . TYR B 1 53 ? 0.569 3.363 15.711 1 98.88 53 TYR B O 1
ATOM 1550 N N . MET B 1 54 ? -1.446 2.404 15.844 1 98.69 54 MET B N 1
ATOM 1551 C CA . MET B 1 54 ? -1.078 1.5 16.922 1 98.69 54 MET B CA 1
ATOM 1552 C C . MET B 1 54 ? 0.058 0.575 16.5 1 98.69 54 MET B C 1
ATOM 1554 O O . MET B 1 54 ? 0.98 0.323 17.281 1 98.69 54 MET B O 1
ATOM 1558 N N . ASN B 1 55 ? -0.012 0.057 15.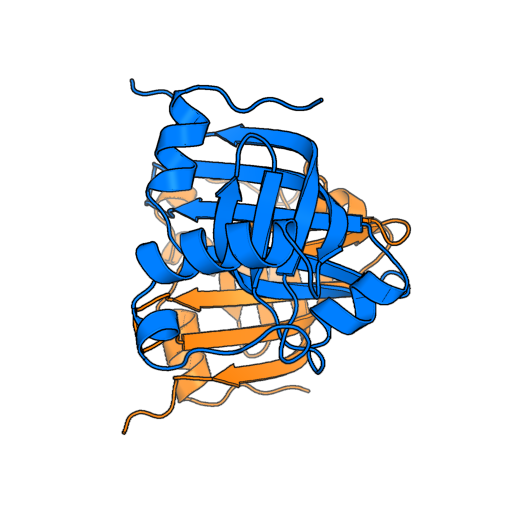266 1 98.88 55 ASN B N 1
ATOM 1559 C CA . ASN B 1 55 ? 1.062 -0.792 14.758 1 98.88 55 ASN B CA 1
ATOM 1560 C C . ASN B 1 55 ? 2.395 -0.051 14.727 1 98.88 55 ASN B C 1
ATOM 1562 O O . ASN B 1 55 ? 3.424 -0.598 15.125 1 98.88 55 ASN B O 1
ATOM 1566 N N . LEU B 1 56 ? 2.367 1.193 14.32 1 98.88 56 LEU B N 1
ATOM 1567 C CA . LEU B 1 56 ? 3.586 1.953 14.062 1 98.88 56 LEU B CA 1
ATOM 1568 C C . LEU B 1 56 ? 4.23 2.402 15.375 1 98.88 56 LEU B C 1
ATOM 1570 O O . LEU B 1 56 ? 5.41 2.752 15.398 1 98.88 56 LEU B O 1
ATOM 1574 N N . LYS B 1 57 ? 3.488 2.418 16.438 1 98.19 57 LYS B N 1
ATOM 1575 C CA . LYS B 1 57 ? 4.043 2.742 17.75 1 98.19 57 LYS B CA 1
ATOM 1576 C C . LYS B 1 57 ? 5.094 1.716 18.172 1 98.19 57 LYS B C 1
ATOM 1578 O O . LYS B 1 57 ? 6.031 2.043 18.906 1 98.19 57 LYS B O 1
ATOM 1583 N N . THR B 1 58 ? 4.984 0.438 17.672 1 98 58 THR B N 1
ATOM 1584 C CA . THR B 1 58 ? 5.875 -0.622 18.125 1 98 58 THR B CA 1
ATOM 1585 C C . THR B 1 58 ? 6.723 -1.149 16.969 1 98 58 THR B C 1
ATOM 1587 O O . THR B 1 58 ? 7.789 -1.725 17.188 1 98 58 THR B O 1
ATOM 1590 N N . ASN B 1 59 ? 6.309 -0.996 15.781 1 98.81 59 ASN B N 1
ATOM 1591 C CA . ASN B 1 59 ? 6.992 -1.432 14.57 1 98.81 59 ASN B CA 1
ATOM 1592 C C . ASN B 1 59 ? 7.023 -0.328 13.516 1 98.81 59 ASN B C 1
ATOM 1594 O O . ASN B 1 59 ? 6.047 -0.131 12.789 1 98.81 59 ASN B O 1
ATOM 1598 N N . PRO B 1 60 ? 8.07 0.361 13.383 1 98.88 60 PRO B N 1
ATOM 1599 C CA . PRO B 1 60 ? 8.109 1.538 12.508 1 98.88 60 PRO B CA 1
ATOM 1600 C C . PRO B 1 60 ? 8.18 1.175 11.031 1 98.88 60 PRO B C 1
ATOM 1602 O O . PRO B 1 60 ? 8.156 2.061 10.172 1 98.88 60 PRO B O 1
ATOM 1605 N N . ASN B 1 61 ? 8.312 -0.104 10.656 1 98.94 61 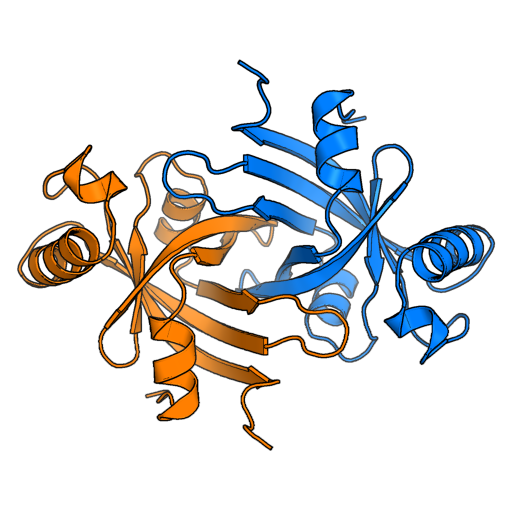ASN B N 1
ATOM 1606 C CA . ASN B 1 61 ? 8.336 -0.521 9.258 1 98.94 61 ASN B CA 1
ATOM 1607 C C . ASN B 1 61 ? 6.98 -0.315 8.586 1 98.94 61 ASN B C 1
ATOM 1609 O O . ASN B 1 61 ? 5.941 -0.664 9.156 1 98.94 61 ASN B O 1
ATOM 1613 N N . ALA B 1 62 ? 6.98 0.27 7.449 1 98.94 62 ALA B N 1
ATOM 1614 C CA . ALA B 1 62 ? 5.766 0.454 6.656 1 98.94 62 ALA B CA 1
ATOM 1615 C C . ALA B 1 62 ? 6.047 0.26 5.168 1 98.94 62 ALA B C 1
ATOM 1617 O O . ALA B 1 62 ? 7.199 0.342 4.734 1 98.94 62 ALA B O 1
ATOM 1618 N N . SER B 1 63 ? 5.129 -0.08 4.438 1 98.94 63 SER B N 1
ATOM 1619 C CA . SER B 1 63 ? 5.102 -0.079 2.979 1 98.94 63 SER B CA 1
ATOM 1620 C C . SER B 1 63 ? 3.949 0.771 2.447 1 98.94 63 SER B C 1
ATOM 1622 O O . SER B 1 63 ? 2.861 0.782 3.025 1 98.94 63 SER B O 1
ATOM 1624 N N . VAL B 1 64 ? 4.172 1.515 1.378 1 98.94 64 VAL B N 1
ATOM 1625 C CA . VAL B 1 64 ? 3.168 2.396 0.79 1 98.94 64 VAL B CA 1
ATOM 1626 C C . VAL B 1 64 ? 3.135 2.203 -0.725 1 98.94 64 VAL B C 1
ATOM 1628 O O . VAL B 1 64 ? 4.184 2.105 -1.368 1 98.94 64 VAL B O 1
ATOM 1631 N N . VAL B 1 65 ? 1.933 2.127 -1.276 1 98.94 65 VAL B N 1
ATOM 1632 C CA . VAL B 1 65 ? 1.801 2.104 -2.73 1 98.94 65 VAL B CA 1
ATOM 1633 C C . VAL B 1 65 ? 0.898 3.246 -3.186 1 98.94 65 VAL B C 1
ATOM 1635 O O . VAL B 1 65 ? -0.122 3.529 -2.555 1 98.94 65 VAL B O 1
ATOM 1638 N N . ILE B 1 66 ? 1.316 4.004 -4.129 1 98.75 66 ILE B N 1
ATOM 1639 C CA . ILE B 1 66 ? 0.567 5.02 -4.859 1 98.75 66 ILE B CA 1
ATOM 1640 C C . ILE B 1 66 ? 0.459 4.625 -6.328 1 98.75 66 ILE B C 1
ATOM 1642 O O . ILE B 1 66 ? 1.474 4.469 -7.012 1 98.75 66 ILE B O 1
ATOM 1646 N N . ASP B 1 67 ? -0.836 4.402 -6.773 1 98.12 67 ASP B N 1
ATOM 1647 C CA . ASP B 1 67 ? -0.958 3.793 -8.094 1 98.12 67 ASP B CA 1
ATOM 1648 C C . ASP B 1 67 ? -2.252 4.223 -8.781 1 98.12 67 ASP B C 1
ATOM 1650 O O . ASP B 1 67 ? -3.137 4.797 -8.141 1 98.12 67 ASP B O 1
ATOM 1654 N N . ILE B 1 68 ? -2.301 4.109 -10.031 1 95.12 68 ILE B N 1
ATOM 1655 C CA . ILE B 1 68 ? -3.484 4.25 -10.867 1 95.12 68 ILE B CA 1
ATOM 1656 C C . ILE B 1 68 ? -3.633 3.02 -11.766 1 95.12 68 ILE B C 1
ATOM 1658 O O . ILE B 1 68 ? -2.686 2.625 -12.445 1 95.12 68 ILE B O 1
ATOM 1662 N N . TYR B 1 69 ? -4.848 2.424 -11.562 1 90.31 69 TYR B N 1
ATOM 1663 C CA . TYR B 1 69 ? -5.141 1.292 -12.438 1 90.31 69 TYR B CA 1
ATOM 1664 C C . TYR B 1 69 ? -5.703 1.763 -13.773 1 90.31 69 TYR B C 1
ATOM 1666 O O . TYR B 1 69 ? -6.629 2.576 -13.805 1 90.31 69 TYR B O 1
ATOM 1674 N N . LYS B 1 70 ? -5.105 1.339 -14.773 1 84.06 70 LYS B N 1
ATOM 1675 C CA . LYS B 1 70 ? -5.637 1.413 -16.125 1 84.06 70 LYS B CA 1
ATOM 1676 C C . LYS B 1 70 ? -5.41 0.105 -16.891 1 84.06 70 LYS B C 1
ATOM 1678 O O . LYS B 1 70 ? -4.312 -0.455 -16.844 1 84.06 70 LYS B O 1
ATOM 1683 N N . SER B 1 71 ? -6.547 -0.309 -17.484 1 77.19 71 SER B N 1
ATOM 1684 C CA . SER B 1 71 ? -6.391 -1.513 -18.297 1 77.19 71 SER B CA 1
ATOM 1685 C C . SER B 1 71 ? -5.281 -1.348 -19.328 1 77.19 71 SER B C 1
ATOM 1687 O O . SER B 1 71 ? -5.348 -0.466 -20.188 1 77.19 71 SER B O 1
ATOM 1689 N N . GLY B 1 72 ? -4.086 -2.018 -19.203 1 71.62 72 GLY B N 1
ATOM 1690 C CA . GLY B 1 72 ? -2.963 -1.932 -20.125 1 71.62 72 GLY B CA 1
ATOM 1691 C C . GLY B 1 72 ? -1.981 -0.832 -19.766 1 71.62 72 GLY B C 1
ATOM 1692 O O . GLY B 1 72 ? -1.043 -0.563 -20.516 1 71.62 72 GLY B O 1
ATOM 1693 N N . GLY B 1 73 ? -2.268 -0.265 -18.703 1 84.81 73 GLY B N 1
ATOM 1694 C CA . GLY B 1 73 ? -1.376 0.833 -18.359 1 84.81 73 GLY B CA 1
ATOM 1695 C C . GLY B 1 73 ? -1.364 1.162 -16.891 1 84.81 73 GLY B C 1
ATOM 1696 O O . GLY B 1 73 ? -1.602 2.307 -16.5 1 84.81 73 GLY B O 1
ATOM 1697 N N . HIS B 1 74 ? -0.943 0.201 -16.078 1 92.12 74 HIS B N 1
ATOM 1698 C CA . HIS B 1 74 ? -0.836 0.407 -14.648 1 92.12 74 HIS B CA 1
ATOM 1699 C C . HIS B 1 74 ? 0.415 1.206 -14.297 1 92.12 74 HIS B C 1
ATOM 1701 O O . HIS B 1 74 ? 1.491 0.952 -14.836 1 92.12 74 HIS B O 1
ATOM 1707 N N . LYS B 1 75 ? 0.25 2.32 -13.578 1 97.12 75 LYS B N 1
ATOM 1708 C CA . LYS B 1 75 ? 1.344 3.121 -13.039 1 97.12 75 LYS B CA 1
ATOM 1709 C C . LYS B 1 75 ? 1.399 3.02 -11.516 1 97.12 75 LYS B C 1
ATOM 1711 O O . LYS B 1 75 ? 0.363 3.043 -10.852 1 97.12 75 LYS B O 1
ATOM 1716 N N . ALA B 1 76 ? 2.65 2.885 -11.039 1 98.25 76 ALA B N 1
ATOM 1717 C CA . ALA B 1 76 ? 2.742 2.754 -9.594 1 98.25 76 ALA B CA 1
ATOM 1718 C C . ALA B 1 76 ? 4.129 3.156 -9.094 1 98.25 76 ALA B C 1
ATOM 1720 O O . ALA B 1 76 ? 5.113 3.062 -9.828 1 98.25 76 ALA B O 1
ATOM 1721 N N . VAL B 1 77 ? 4.16 3.652 -7.906 1 98.69 77 VAL B N 1
ATOM 1722 C CA . VAL B 1 77 ? 5.348 3.742 -7.059 1 98.69 77 VAL B CA 1
ATOM 1723 C C . VAL B 1 77 ? 5.113 2.971 -5.762 1 98.69 77 VAL B C 1
ATOM 1725 O O . VAL B 1 77 ? 4.141 3.221 -5.047 1 98.69 77 VAL B O 1
ATOM 1728 N N . LEU B 1 78 ? 5.953 1.938 -5.527 1 98.75 78 LEU B N 1
ATOM 1729 C CA . LEU B 1 78 ? 5.945 1.152 -4.301 1 98.75 78 LEU B CA 1
ATOM 1730 C C . LEU B 1 78 ? 7.148 1.496 -3.428 1 98.75 78 LEU B C 1
ATOM 1732 O O . LEU B 1 78 ? 8.281 1.536 -3.912 1 98.75 78 LEU B O 1
ATOM 1736 N N . ILE B 1 79 ? 6.848 1.756 -2.158 1 98.81 79 ILE B N 1
ATOM 1737 C CA . ILE B 1 79 ? 7.871 2.221 -1.229 1 98.81 79 ILE B CA 1
ATOM 1738 C C . ILE B 1 79 ? 7.871 1.345 0.021 1 98.81 79 ILE B C 1
ATOM 1740 O O . ILE B 1 79 ? 6.809 0.978 0.529 1 98.81 79 ILE B O 1
ATOM 1744 N N . GLN B 1 80 ? 9.023 0.962 0.475 1 98.75 80 GLN B N 1
ATOM 1745 C CA . GLN B 1 80 ? 9.219 0.471 1.834 1 98.75 80 GLN B CA 1
ATOM 1746 C C . GLN B 1 80 ? 10.133 1.4 2.629 1 98.75 80 GLN B C 1
ATOM 1748 O O . GLN B 1 80 ? 11.125 1.911 2.096 1 98.75 80 GLN B O 1
ATOM 1753 N N . GLY B 1 81 ? 9.742 1.609 3.885 1 98.75 81 GLY B N 1
ATOM 1754 C CA . GLY B 1 81 ? 10.562 2.523 4.664 1 98.75 81 GLY B CA 1
ATOM 1755 C C . GLY B 1 81 ? 10.258 2.482 6.148 1 98.75 81 GLY B C 1
ATOM 1756 O O . GLY B 1 81 ? 9.555 1.583 6.617 1 98.75 81 GLY B O 1
ATOM 1757 N N . ILE B 1 82 ? 10.906 3.422 6.859 1 98.88 82 ILE B N 1
ATOM 1758 C CA . ILE B 1 82 ? 10.75 3.576 8.305 1 98.88 82 ILE B CA 1
ATOM 1759 C C . ILE B 1 82 ? 9.914 4.82 8.602 1 98.88 82 ILE B C 1
ATOM 1761 O O . ILE B 1 82 ? 10.117 5.871 7.984 1 98.88 82 ILE B O 1
ATOM 1765 N N . THR B 1 83 ? 9.039 4.688 9.602 1 98.94 83 THR B N 1
ATOM 1766 C CA . THR B 1 83 ? 8.078 5.746 9.891 1 98.94 83 THR B CA 1
ATOM 1767 C C . THR B 1 83 ? 8.461 6.496 11.164 1 98.94 83 THR B C 1
ATOM 1769 O O . THR B 1 83 ? 8.766 5.879 12.188 1 98.94 83 THR B O 1
ATOM 1772 N N . GLU B 1 84 ? 8.469 7.742 11.047 1 98.88 84 GLU B N 1
ATOM 1773 C CA . GLU B 1 84 ? 8.477 8.633 12.203 1 98.88 84 GLU B CA 1
ATOM 1774 C C . GLU B 1 84 ? 7.102 9.25 12.438 1 98.88 84 GLU B C 1
ATOM 1776 O O . GLU B 1 84 ? 6.434 9.672 11.492 1 98.88 84 GLU B O 1
ATOM 1781 N N . ILE B 1 85 ? 6.727 9.266 13.703 1 98.94 85 ILE B N 1
ATOM 1782 C CA . ILE B 1 85 ? 5.445 9.859 14.062 1 98.94 85 ILE B CA 1
ATOM 1783 C C . ILE B 1 85 ? 5.648 11.312 14.484 1 98.94 85 ILE B C 1
ATOM 1785 O O . ILE B 1 85 ? 6.449 11.602 15.375 1 98.94 85 ILE B O 1
ATOM 1789 N N . ILE B 1 86 ? 4.93 12.227 13.797 1 98.94 86 ILE B N 1
ATOM 1790 C CA . ILE B 1 86 ? 5.039 13.664 14.023 1 98.94 86 ILE B CA 1
ATOM 1791 C C . ILE B 1 86 ? 3.732 14.195 14.609 1 98.94 86 ILE B C 1
ATOM 1793 O O . ILE B 1 86 ? 2.713 14.25 13.922 1 98.94 86 ILE B O 1
ATOM 1797 N N . GLU B 1 87 ? 3.754 14.656 15.82 1 98.75 87 GLU B N 1
ATOM 1798 C CA . GLU B 1 87 ? 2.508 15.008 16.5 1 98.75 87 GLU B CA 1
ATOM 1799 C C . GLU B 1 87 ? 2.42 16.5 16.766 1 98.75 87 GLU B C 1
ATOM 1801 O O . GLU B 1 87 ? 1.341 17.031 17.047 1 98.75 87 GLU B O 1
ATOM 1806 N N . ASN B 1 88 ? 3.572 17.172 16.672 1 98.62 88 ASN B N 1
ATOM 1807 C CA . ASN B 1 88 ? 3.652 18.594 17 1 98.62 88 ASN B CA 1
ATOM 1808 C C . ASN B 1 88 ? 4.973 19.203 16.531 1 98.62 88 ASN B C 1
ATOM 1810 O O . ASN B 1 88 ? 5.836 18.484 16.016 1 98.62 88 ASN B O 1
ATOM 1814 N N . GLY B 1 89 ? 4.992 20.469 16.625 1 98.69 89 GLY B N 1
ATOM 1815 C CA . GLY B 1 89 ? 6.23 21.156 16.297 1 98.69 89 GLY B CA 1
ATOM 1816 C C . GLY B 1 89 ? 6.281 21.625 14.859 1 98.69 89 GLY B C 1
ATOM 1817 O O . GLY B 1 89 ? 5.262 21.625 14.164 1 98.69 89 GLY B O 1
ATOM 1818 N N . SER 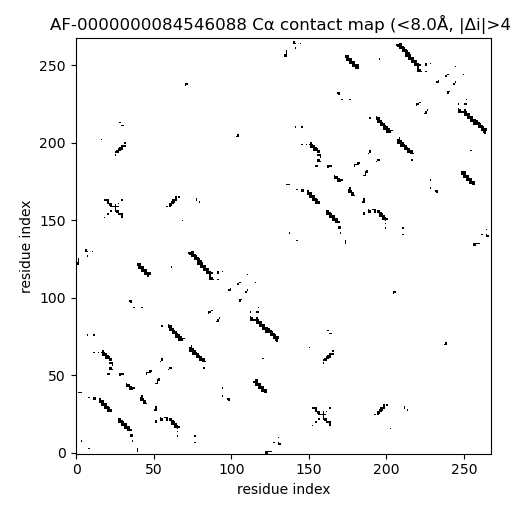B 1 90 ? 7.449 22.141 14.492 1 98.62 90 SER B N 1
ATOM 1819 C CA . SER B 1 90 ? 7.641 22.797 13.211 1 98.62 90 SER B CA 1
ATOM 1820 C C . SER B 1 90 ? 7.336 21.859 12.047 1 98.62 90 SER B C 1
ATOM 1822 O O . SER B 1 90 ? 6.746 22.266 11.047 1 98.62 90 SER B O 1
ATOM 1824 N N . GLU B 1 91 ? 7.723 20.656 12.156 1 98.38 91 GLU B N 1
ATOM 1825 C CA . GLU B 1 91 ? 7.441 19.688 11.102 1 98.38 91 GLU B CA 1
ATOM 1826 C C . GLU B 1 91 ? 5.941 19.453 10.953 1 98.38 91 GLU B C 1
ATOM 1828 O O . GLU B 1 91 ? 5.426 19.359 9.836 1 98.38 91 GLU B O 1
ATOM 1833 N N . PHE B 1 92 ? 5.332 19.281 12.141 1 98.75 92 PHE B N 1
ATOM 1834 C CA . PHE B 1 92 ? 3.883 19.125 12.102 1 98.75 92 PHE B CA 1
ATOM 1835 C C . PHE B 1 92 ? 3.229 20.266 11.344 1 98.75 92 PHE B C 1
ATOM 1837 O O . PHE B 1 92 ? 2.41 20.047 10.445 1 98.75 92 PHE B O 1
ATOM 1844 N N . ASN B 1 93 ? 3.631 21.484 11.695 1 98.75 93 ASN B N 1
ATOM 1845 C CA . ASN B 1 93 ? 3.049 22.672 11.062 1 98.75 93 ASN B CA 1
ATOM 1846 C C . ASN B 1 93 ? 3.301 22.688 9.555 1 98.75 93 ASN B C 1
ATOM 1848 O O . ASN B 1 93 ? 2.41 23.031 8.781 1 98.75 93 ASN B O 1
ATOM 1852 N N . LYS B 1 94 ? 4.465 22.344 9.234 1 98.81 94 LYS B N 1
ATOM 1853 C CA . LYS B 1 94 ? 4.812 22.25 7.816 1 98.81 94 LYS B CA 1
ATOM 1854 C C . LYS B 1 94 ? 3.902 21.281 7.086 1 98.81 94 LYS B C 1
ATOM 1856 O O . LYS B 1 94 ? 3.324 21.609 6.051 1 98.81 94 LYS B O 1
ATOM 1861 N N . PHE B 1 95 ? 3.766 20.094 7.566 1 98.81 95 PHE B N 1
ATOM 1862 C CA . PHE B 1 95 ? 2.961 19.047 6.938 1 98.81 95 PHE B CA 1
ATOM 1863 C C . PHE B 1 95 ? 1.486 19.422 6.934 1 98.81 95 PHE B C 1
ATOM 1865 O O . PHE B 1 95 ? 0.778 19.188 5.957 1 98.81 95 PHE B O 1
ATOM 1872 N N . TYR B 1 96 ? 1.039 20 8.055 1 98.81 96 TYR B N 1
ATOM 1873 C CA . TYR B 1 96 ? -0.35 20.453 8.117 1 98.81 96 TYR B CA 1
ATOM 1874 C C . TYR B 1 96 ? -0.655 21.453 7.008 1 98.81 96 TYR B C 1
ATOM 1876 O O . TYR B 1 96 ? -1.693 21.359 6.348 1 98.81 96 TYR B O 1
ATOM 1884 N N . ASN B 1 97 ? 0.214 22.422 6.84 1 98.81 97 ASN B N 1
ATOM 1885 C CA . ASN B 1 97 ? 0.015 23.422 5.793 1 98.81 97 ASN B CA 1
ATOM 1886 C C . ASN B 1 97 ? -0.042 22.766 4.41 1 98.81 97 ASN B C 1
ATOM 1888 O O . ASN B 1 97 ? -0.848 23.172 3.568 1 98.81 97 ASN B O 1
ATOM 1892 N N . MET B 1 98 ? 0.85 21.828 4.113 1 98.81 98 MET B N 1
ATOM 1893 C CA . MET B 1 98 ? 0.827 21.109 2.844 1 98.81 98 MET B CA 1
ATOM 1894 C C . MET B 1 98 ? -0.512 20.406 2.637 1 98.81 98 MET B C 1
ATOM 1896 O O . MET B 1 98 ? -1.084 20.453 1.547 1 98.81 98 MET B O 1
ATOM 1900 N N . PHE B 1 99 ? -1.059 19.703 3.707 1 98.62 99 PHE B N 1
ATOM 1901 C CA . PHE B 1 99 ? -2.338 19 3.633 1 98.62 99 PHE B CA 1
ATOM 1902 C C . PHE B 1 99 ? -3.482 19.984 3.445 1 98.62 99 PHE B C 1
ATOM 1904 O O . PHE B 1 99 ? -4.398 19.75 2.658 1 98.62 99 PHE B O 1
ATOM 1911 N N . PHE B 1 100 ? -3.377 21.156 4.188 1 98.31 100 PHE B N 1
ATOM 1912 C CA . PHE B 1 100 ? -4.391 22.203 4.094 1 98.31 100 PHE B CA 1
ATOM 1913 C C . PHE B 1 100 ? -4.496 22.719 2.668 1 98.31 100 PHE B C 1
ATOM 1915 O O . PHE B 1 100 ? -5.602 22.922 2.154 1 98.31 100 PHE B O 1
ATOM 1922 N N . GLU B 1 101 ? -3.479 22.906 2.029 1 98.12 101 GLU B N 1
ATOM 1923 C CA . GLU B 1 101 ? -3.439 23.422 0.667 1 98.12 101 GLU B CA 1
ATOM 1924 C C . GLU B 1 101 ? -3.959 22.406 -0.335 1 98.12 101 GLU B C 1
ATOM 1926 O O . GLU B 1 101 ? -4.68 22.75 -1.273 1 98.12 101 GLU B O 1
ATOM 1931 N N . LYS B 1 102 ? -3.617 21.219 -0.063 1 97 102 LYS B N 1
ATOM 1932 C CA . LYS B 1 102 ? -3.877 20.188 -1.063 1 97 102 LYS B CA 1
ATOM 1933 C C . LYS B 1 102 ? -5.293 19.625 -0.93 1 97 102 LYS B C 1
ATOM 1935 O O . LYS B 1 102 ? -5.918 19.266 -1.927 1 97 102 LYS B O 1
ATOM 1940 N N . PHE B 1 103 ? -5.848 19.531 0.304 1 96.5 103 PHE B N 1
ATOM 1941 C CA . PHE B 1 103 ? -7.043 18.734 0.522 1 96.5 103 PHE B CA 1
ATOM 1942 C C . PHE B 1 103 ? -8.195 19.609 1.006 1 96.5 103 PHE B C 1
ATOM 1944 O O . PHE B 1 103 ? -8.109 20.234 2.064 1 96.5 103 PHE B O 1
ATOM 1951 N N . GLU B 1 104 ? -9.344 19.484 0.349 1 93.62 104 GLU B N 1
ATOM 1952 C CA . GLU B 1 104 ? -10.57 20.172 0.749 1 93.62 104 GLU B CA 1
ATOM 1953 C C . GLU B 1 104 ? -11.078 19.672 2.096 1 93.62 104 GLU B C 1
ATOM 1955 O O . GLU B 1 104 ? -11.586 20.453 2.902 1 93.62 104 GLU B O 1
ATOM 1960 N N . TRP B 1 105 ? -11 18.359 2.311 1 93.94 105 TRP B N 1
ATOM 1961 C CA . TRP B 1 105 ? -11.523 17.797 3.549 1 93.94 105 TRP B CA 1
ATOM 1962 C C . TRP B 1 105 ? -10.789 18.359 4.758 1 93.94 105 TRP B C 1
ATOM 1964 O O . TRP B 1 105 ? -11.359 18.469 5.848 1 93.94 105 TRP B O 1
ATOM 1974 N N . VAL B 1 106 ? -9.508 18.688 4.656 1 95.94 106 VAL B N 1
ATOM 1975 C CA . VAL B 1 106 ? -8.75 19.297 5.746 1 95.94 106 VAL B CA 1
ATOM 1976 C C . VAL B 1 106 ? -9.305 20.688 6.039 1 95.94 106 VAL B C 1
ATOM 1978 O O . VAL B 1 106 ? -9.461 21.078 7.203 1 95.94 106 VAL B O 1
ATOM 1981 N N . ARG B 1 107 ? -9.555 21.422 4.961 1 95.56 107 ARG B N 1
ATOM 1982 C CA . ARG B 1 107 ? -10.117 22.75 5.117 1 95.56 107 ARG B CA 1
ATOM 1983 C C . ARG B 1 107 ? -11.508 22.688 5.738 1 95.56 107 ARG B C 1
ATOM 1985 O O . ARG B 1 107 ? -11.898 23.578 6.5 1 95.56 107 ARG B O 1
ATOM 1992 N N . ARG B 1 108 ? -12.227 21.656 5.48 1 94.31 108 ARG B N 1
ATOM 1993 C CA . ARG B 1 108 ? -13.578 21.484 6.012 1 94.31 108 ARG B CA 1
ATOM 1994 C C . ARG B 1 108 ? -13.539 21.016 7.461 1 94.31 108 ARG B C 1
ATOM 1996 O O . ARG B 1 108 ? -14.383 21.406 8.273 1 94.31 108 ARG B O 1
ATOM 2003 N N . GLU B 1 109 ? -12.578 20.141 7.738 1 95.19 109 GLU B N 1
ATOM 2004 C CA . GLU B 1 109 ? -12.445 19.578 9.078 1 95.19 109 GLU B CA 1
ATOM 2005 C C . GLU B 1 109 ? -11.016 19.688 9.586 1 95.19 109 GLU B C 1
ATOM 2007 O O . GLU B 1 109 ? -10.32 18.672 9.742 1 95.19 109 GLU B O 1
ATOM 2012 N N . PRO B 1 110 ? -10.68 20.875 9.953 1 96.5 110 PRO B N 1
ATOM 2013 C CA . PRO B 1 110 ? -9.32 21.094 10.438 1 96.5 110 PRO B CA 1
ATOM 2014 C C . PRO B 1 110 ? -9.055 20.438 11.789 1 96.5 110 PRO B C 1
ATOM 2016 O O . PRO B 1 110 ? -9.992 20.078 12.5 1 96.5 110 PRO B O 1
ATOM 2019 N N . TRP B 1 111 ? -7.812 20.172 12.117 1 98.44 111 TRP B N 1
ATOM 2020 C CA . TRP B 1 111 ? -7.406 19.672 13.422 1 98.44 111 TRP B CA 1
ATOM 2021 C C . TRP B 1 111 ? -6.129 20.344 13.898 1 98.44 111 TRP B C 1
ATOM 2023 O O . TRP B 1 111 ? -5.441 21.016 13.125 1 98.44 111 TRP B O 1
ATOM 2033 N N . LYS B 1 112 ? -5.816 20.25 15.117 1 97.88 112 LYS B N 1
ATOM 2034 C CA . LYS B 1 112 ? -4.652 20.891 15.727 1 97.88 112 LYS B CA 1
ATOM 2035 C C . LYS B 1 112 ? -3.594 19.844 16.094 1 97.88 112 LYS B C 1
ATOM 2037 O O . LYS B 1 112 ? -3.852 18.641 16.047 1 97.88 112 LYS B O 1
ATOM 2042 N N . GLU B 1 113 ? -2.445 20.375 16.375 1 97.94 113 GLU B N 1
ATOM 2043 C CA . GLU B 1 113 ? -1.396 19.531 16.938 1 97.94 113 GLU B CA 1
ATOM 2044 C C . GLU B 1 113 ? -1.944 18.641 18.047 1 97.94 113 GLU B C 1
ATOM 2046 O O . GLU B 1 113 ? -2.791 19.062 18.844 1 97.94 113 GLU B O 1
ATOM 2051 N N . ASN B 1 114 ? -1.452 17.406 18.094 1 98.38 114 ASN B N 1
ATOM 2052 C CA . ASN B 1 114 ? -1.741 16.422 19.125 1 98.38 114 ASN B CA 1
ATOM 2053 C C . ASN B 1 114 ? -3.174 15.898 19.016 1 98.38 114 ASN B C 1
ATOM 2055 O O . ASN B 1 114 ? -3.59 15.055 19.812 1 98.38 114 ASN B O 1
ATOM 2059 N N . GLU B 1 115 ? -3.957 16.438 18.125 1 98.62 115 GLU B N 1
ATOM 2060 C CA . GLU B 1 115 ? -5.289 15.875 17.906 1 98.62 115 GLU B CA 1
ATOM 2061 C C . GLU B 1 115 ? -5.242 14.688 16.953 1 98.62 115 GLU B C 1
ATOM 2063 O O . GLU B 1 115 ? -6.074 13.781 17.047 1 98.62 115 GLU B O 1
ATOM 2068 N N . ALA B 1 116 ? -4.332 14.727 16.016 1 98.75 116 ALA B N 1
ATOM 2069 C CA . ALA B 1 116 ? -4.016 13.648 15.094 1 98.75 116 ALA B CA 1
ATOM 2070 C C . ALA B 1 116 ? -2.6 13.789 14.547 1 98.75 116 ALA B C 1
ATOM 2072 O O . ALA B 1 116 ? -2.137 14.898 14.281 1 98.75 116 ALA B O 1
ATOM 2073 N N . PRO B 1 117 ? -1.952 12.727 14.352 1 98.88 117 PRO B N 1
ATOM 2074 C CA . PRO B 1 117 ? -0.549 12.789 13.938 1 98.88 117 PRO B CA 1
ATOM 2075 C C . PRO B 1 117 ? -0.377 12.68 12.422 1 98.88 117 PRO B C 1
ATOM 2077 O O . PRO B 1 117 ? -1.308 12.281 11.719 1 98.88 117 PRO B O 1
ATOM 2080 N N . PHE B 1 118 ? 0.806 13.117 12.031 1 98.94 118 PHE B N 1
ATOM 2081 C CA . PHE B 1 118 ? 1.313 12.727 10.719 1 98.94 118 PHE B CA 1
ATOM 2082 C C . PHE B 1 118 ? 2.277 11.555 10.836 1 98.94 118 PHE B C 1
ATOM 2084 O O . PHE B 1 118 ? 2.986 11.422 11.836 1 98.94 118 PHE B O 1
ATOM 2091 N N . LEU B 1 119 ? 2.299 10.703 9.875 1 98.94 119 LEU B N 1
ATOM 2092 C CA . LEU B 1 119 ? 3.297 9.664 9.664 1 98.94 119 LEU B CA 1
ATOM 2093 C C . LEU B 1 119 ? 4.285 10.062 8.578 1 98.94 119 LEU B C 1
ATOM 2095 O O . LEU B 1 119 ? 3.896 10.289 7.43 1 98.94 119 LEU B O 1
ATOM 2099 N N . LYS B 1 120 ? 5.465 10.289 8.969 1 98.94 120 LYS B N 1
ATOM 2100 C CA . LYS B 1 120 ? 6.543 10.586 8.023 1 98.94 120 LYS B CA 1
ATOM 2101 C C . LYS B 1 120 ? 7.309 9.32 7.652 1 98.94 120 LYS B C 1
ATOM 2103 O O . LYS B 1 120 ? 8.078 8.789 8.461 1 98.94 120 LYS B O 1
ATOM 2108 N N . ILE B 1 121 ? 7.176 8.812 6.438 1 98.88 121 ILE B N 1
ATOM 2109 C CA . ILE B 1 121 ? 7.828 7.59 5.973 1 98.88 121 ILE B CA 1
ATOM 2110 C C . ILE B 1 121 ? 9.102 7.945 5.215 1 98.88 121 ILE B C 1
ATOM 2112 O O . ILE B 1 121 ? 9.055 8.625 4.188 1 98.88 121 ILE B O 1
ATOM 2116 N N . ILE B 1 122 ? 10.164 7.535 5.742 1 98.81 122 ILE B N 1
ATOM 2117 C CA . ILE B 1 122 ? 11.469 7.676 5.109 1 98.81 122 ILE B CA 1
ATOM 2118 C C . ILE B 1 122 ? 11.766 6.445 4.258 1 98.81 122 ILE B C 1
ATOM 2120 O O . ILE B 1 122 ? 11.977 5.352 4.789 1 98.81 122 ILE B O 1
ATOM 2124 N N . PRO B 1 123 ? 11.867 6.586 2.896 1 98.69 123 PRO B N 1
ATOM 2125 C CA . PRO B 1 123 ? 12.031 5.426 2.018 1 98.69 123 PRO B CA 1
ATOM 2126 C C . PRO B 1 123 ? 13.375 4.727 2.213 1 98.69 123 PRO B C 1
ATOM 2128 O O . PRO B 1 123 ? 14.414 5.391 2.314 1 98.69 123 PRO B O 1
ATOM 2131 N N . LYS B 1 124 ? 13.352 3.451 2.314 1 98.31 124 LYS B N 1
ATOM 2132 C CA . LYS B 1 124 ? 14.539 2.607 2.297 1 98.31 124 LYS B CA 1
ATOM 2133 C C . LYS B 1 124 ? 14.672 1.874 0.966 1 98.31 124 LYS B C 1
ATOM 2135 O O . LYS B 1 124 ? 15.781 1.535 0.548 1 98.31 124 LYS B O 1
ATOM 2140 N N . ASN B 1 125 ? 13.562 1.549 0.313 1 97.38 125 ASN B N 1
ATOM 2141 C CA . ASN B 1 125 ? 13.469 0.953 -1.016 1 97.38 125 ASN B CA 1
ATOM 2142 C C . ASN B 1 125 ? 12.297 1.523 -1.805 1 97.38 125 ASN B C 1
ATOM 2144 O O . ASN B 1 125 ? 11.312 1.975 -1.22 1 97.38 125 ASN B O 1
ATOM 2148 N N . LYS B 1 126 ? 12.5 1.554 -3.139 1 97.81 126 LYS B N 1
ATOM 2149 C CA . LYS B 1 126 ? 11.391 1.948 -4 1 97.81 126 LYS B CA 1
ATOM 2150 C C . LYS B 1 126 ? 11.453 1.226 -5.344 1 97.81 126 LYS B C 1
ATOM 2152 O O . LYS B 1 126 ? 12.539 0.941 -5.852 1 97.81 126 LYS B O 1
ATOM 2157 N N . VAL B 1 127 ? 10.336 0.882 -5.867 1 97.44 127 VAL B N 1
ATOM 2158 C CA . VAL B 1 127 ? 10.156 0.372 -7.223 1 97.44 127 VAL B CA 1
ATOM 2159 C C . VAL B 1 127 ? 9.031 1.133 -7.914 1 97.44 127 VAL B C 1
ATOM 2161 O O . VAL B 1 127 ? 8.008 1.438 -7.293 1 97.44 127 VAL B O 1
ATOM 2164 N N . SER B 1 128 ?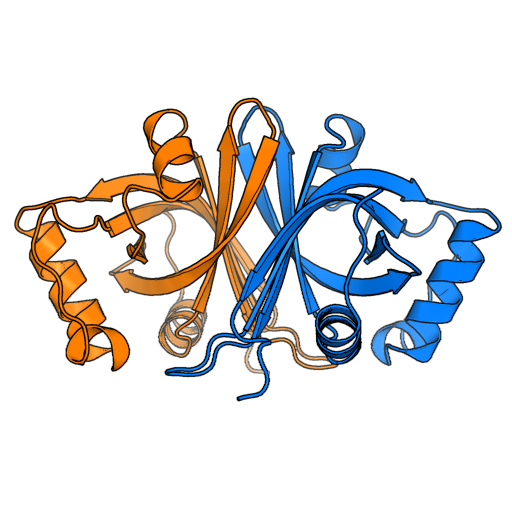 9.25 1.582 -9.141 1 97.19 128 SER B N 1
ATOM 2165 C CA . SER B 1 128 ? 8.203 2.248 -9.898 1 97.19 128 SER B CA 1
ATOM 2166 C C . SER B 1 128 ? 8.055 1.636 -11.289 1 97.19 128 SER B C 1
ATOM 2168 O O . SER B 1 128 ? 9.023 1.11 -11.844 1 97.19 128 SER B O 1
ATOM 2170 N N . TRP B 1 129 ? 6.84 1.612 -11.805 1 96.38 129 TRP B N 1
ATOM 2171 C CA . TRP B 1 129 ? 6.586 1.126 -13.156 1 96.38 129 TRP B CA 1
ATOM 2172 C C . TRP B 1 129 ? 5.48 1.936 -13.828 1 96.38 129 TRP B C 1
ATOM 2174 O O . TRP B 1 129 ? 4.668 2.564 -13.148 1 96.38 129 TRP B O 1
ATOM 2184 N N . GLY B 1 130 ? 5.477 1.967 -15.188 1 95.38 130 GLY B N 1
ATOM 2185 C CA . GLY B 1 130 ? 4.441 2.6 -15.984 1 95.38 130 GLY B CA 1
ATOM 2186 C C . GLY B 1 130 ? 4.629 4.098 -16.125 1 95.38 130 GLY B C 1
ATOM 2187 O O . GLY B 1 130 ? 3.734 4.797 -16.609 1 95.38 130 GLY B O 1
ATOM 2188 N N . LEU B 1 131 ? 5.75 4.59 -15.633 1 93.69 131 LEU B N 1
ATOM 2189 C CA . LEU B 1 131 ? 5.941 6.035 -15.602 1 93.69 131 LEU B CA 1
ATOM 2190 C C . LEU B 1 131 ? 6.785 6.496 -16.781 1 93.69 131 LEU B C 1
ATOM 2192 O O . LEU B 1 131 ? 7.027 7.695 -16.953 1 93.69 131 LEU B O 1
ATOM 2196 N N . ASP B 1 132 ? 7.312 5.504 -17.594 1 76.19 132 ASP B N 1
ATOM 2197 C CA . ASP B 1 132 ? 8.125 5.91 -18.734 1 76.19 132 ASP B CA 1
ATOM 2198 C C . ASP B 1 132 ? 7.262 6.52 -19.828 1 76.19 132 ASP B C 1
ATOM 2200 O O . ASP B 1 132 ? 6.133 6.078 -20.062 1 76.19 132 ASP B O 1
ATOM 2204 N N . ILE B 1 133 ? 7.043 7.789 -19.828 1 52.12 133 ILE B N 1
ATOM 2205 C CA . ILE B 1 133 ? 6.449 8.414 -21 1 52.12 133 ILE B CA 1
ATOM 2206 C C . ILE B 1 133 ? 7.141 7.906 -22.266 1 52.12 133 ILE B C 1
ATOM 2208 O O . ILE B 1 133 ? 8.367 8.008 -22.391 1 52.12 133 ILE B O 1
ATOM 2212 N N . ARG B 1 134 ? 6.449 6.824 -22.938 1 34.03 134 ARG B N 1
ATOM 2213 C CA . ARG B 1 134 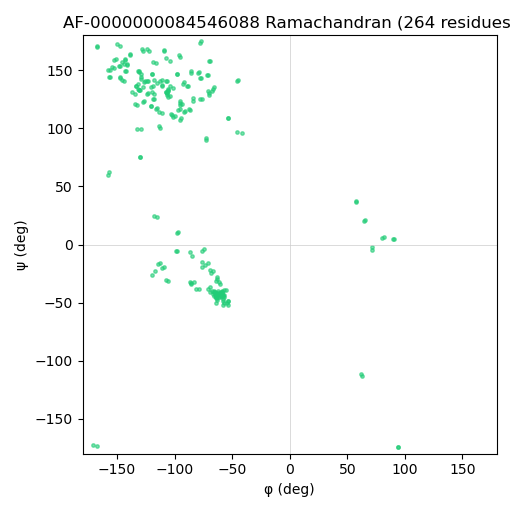? 6.891 6.676 -24.328 1 34.03 134 ARG B CA 1
ATOM 2214 C C . ARG B 1 134 ? 6.645 7.953 -25.109 1 34.03 134 ARG B C 1
ATOM 2216 O O . ARG B 1 134 ? 5.695 8.688 -24.844 1 34.03 134 ARG B O 1
#

pLDDT: mean 96.2, std 7.88, range [33.31, 99.0]

Nearest PDB structures (foldseek):
  2hti-assembly1_A-2  TM=8.559E-01  e=2.169E-09  Halalkalibacterium halodurans
  2hq9-assembly1_A  TM=8.109E-01  e=1.434E-07  Mesorhizobium loti
  2hq9-assembly1_B  TM=7.877E-01  e=1.519E-07  Mesorhizobium loti
  3ec6-assembly1_A-2  TM=7.362E-01  e=1.016E-07  Bacillus anthracis
  7kpz-assembly1_A  TM=8.051E-01  e=4.243E-06  Streptococcus sp.

InterPro domains:
  IPR011576 Pyridoxamine 5'-phosphate oxidase, N-terminal [PF01243] (7-113)
  IPR012349 FMN-binding split barrel [G3DSA:2.30.110.10] (3-132)
  IPR052019 F420H(2)-dependent biliverdin reductase/Heme oxygenase [PTHR35176] (4-130)

Organism: NCBI:txid1582439

Sequence (268 aa):
MIKFNQREKEFLNSLEEARIATSHNDIPHVKPVSFVLSENEIIIATDYDTRTYMNLKTNPNASVVIDIYKSGGHKAVLIQGITEIIENGSEFNKFYNMFFEKFEWVRREPWKENEAPFLKIIPKNKVSWGLDIRMIKFNQREKEFLNSLEEARIATSHNDIPHVKPVSFVLSENEIIIATDYDTRTYMNLKTNPNASVVIDIYKSGGHKAVLIQGITEIIENGSEFNKFYNMFFEKFEWVRREPWKENEAPFLKIIPKNKVSWGLDIR